Protein AF-A0A963ILJ3-F1 (afdb_monomer_lite)

Foldseek 3Di:
DDFDADDDDQWGTDPFFIAGDQADPVNLVPDDPVCNVVNVVSNVQDTQTPPHQPVSVQVNLVVPPDDPPNDDDDPVSVVVSVVVVVVVVPPDDDDDDDDDDDDDDDDDDDDDPPQALQNLLVPDPLVVDDDLLSLCSVCVVVLCVPPNLPRALVSSLVSSVRPDDPPDDRDDSVNSRVSVVVCVVVNNTD

Radius of gyration: 23.55 Å; chains: 1; bounding box: 68×43×54 Å

pLDDT: mean 76.55, std 16.91, range [32.75, 92.62]

S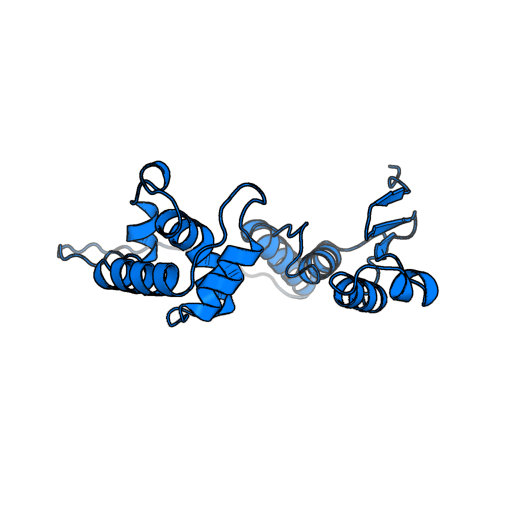tructure (mmCIF, N/CA/C/O backbone):
data_AF-A0A963ILJ3-F1
#
_entry.id   AF-A0A963ILJ3-F1
#
loop_
_atom_site.group_PDB
_atom_site.id
_atom_site.type_symbol
_atom_site.label_atom_id
_atom_site.label_alt_id
_atom_site.label_comp_id
_atom_site.label_asym_id
_atom_site.label_entity_id
_atom_site.label_seq_id
_atom_site.pdbx_PDB_ins_code
_atom_site.Cartn_x
_atom_site.Cartn_y
_atom_site.Cartn_z
_atom_site.occupancy
_atom_site.B_iso_or_equiv
_atom_site.auth_seq_id
_atom_site.auth_comp_id
_atom_site.auth_asym_id
_atom_site.auth_atom_id
_atom_site.pdbx_PDB_model_num
ATOM 1 N N . THR A 1 1 ? 8.766 2.240 30.964 1.00 48.91 1 THR A N 1
ATOM 2 C CA . THR A 1 1 ? 8.388 1.733 29.629 1.00 48.91 1 THR A CA 1
ATOM 3 C C . THR A 1 1 ? 9.317 2.382 28.631 1.00 48.91 1 THR A C 1
ATOM 5 O O . THR A 1 1 ? 9.231 3.584 28.440 1.00 48.91 1 THR A O 1
ATOM 8 N N . GLY A 1 2 ? 10.303 1.639 28.127 1.00 56.28 2 GLY A N 1
ATOM 9 C CA . GLY A 1 2 ? 11.301 2.189 27.208 1.00 56.28 2 GLY A CA 1
ATOM 10 C C . GLY A 1 2 ? 10.752 2.204 25.788 1.00 56.28 2 GLY A C 1
ATOM 11 O O . GLY A 1 2 ? 10.301 1.167 25.306 1.00 56.28 2 GLY A O 1
ATOM 12 N N . VAL A 1 3 ? 10.768 3.366 25.141 1.00 64.25 3 VAL A N 1
ATOM 13 C CA . VAL A 1 3 ? 10.633 3.447 23.685 1.00 64.25 3 VAL A CA 1
ATOM 14 C C . VAL A 1 3 ? 11.892 2.806 23.098 1.00 64.25 3 VAL A C 1
ATOM 16 O O . VAL A 1 3 ? 13.002 3.149 23.500 1.00 64.25 3 VAL A O 1
ATOM 19 N N . GLY A 1 4 ? 11.736 1.821 22.213 1.00 65.25 4 GLY A N 1
ATOM 20 C CA . GLY A 1 4 ? 12.875 1.199 21.541 1.00 65.25 4 GLY A CA 1
ATOM 21 C C . GLY A 1 4 ? 13.516 2.201 20.587 1.00 65.25 4 GLY A C 1
ATOM 22 O O . GLY A 1 4 ? 12.892 2.566 19.598 1.00 65.25 4 GLY A O 1
ATOM 23 N N . LEU A 1 5 ? 14.735 2.648 20.890 1.00 80.62 5 LEU A N 1
ATOM 24 C CA . LEU A 1 5 ? 15.505 3.532 20.016 1.00 80.62 5 LEU A CA 1
ATOM 25 C C . LEU A 1 5 ? 16.054 2.740 18.833 1.00 80.62 5 LEU A C 1
ATOM 27 O O . LEU A 1 5 ? 16.578 1.638 19.011 1.00 80.62 5 LEU A O 1
ATOM 31 N N . GLY A 1 6 ? 15.968 3.300 17.631 1.00 78.94 6 GLY A N 1
ATOM 32 C CA . GLY A 1 6 ? 16.507 2.625 16.461 1.00 78.94 6 GLY A CA 1
ATOM 33 C C . GLY A 1 6 ? 16.200 3.307 15.141 1.00 78.94 6 GLY A C 1
ATOM 34 O O . GLY A 1 6 ? 15.342 4.180 15.041 1.00 78.94 6 GLY A O 1
ATOM 35 N N . ASN A 1 7 ? 16.917 2.860 14.116 1.00 78.94 7 ASN A N 1
ATOM 36 C CA . ASN A 1 7 ? 16.668 3.210 12.729 1.00 78.94 7 ASN A CA 1
ATOM 37 C C . ASN A 1 7 ? 16.312 1.926 11.976 1.00 78.94 7 ASN A C 1
ATOM 39 O O . ASN A 1 7 ? 17.049 0.938 12.046 1.00 78.94 7 ASN A O 1
ATOM 43 N N . TYR A 1 8 ? 15.185 1.935 11.274 1.00 71.38 8 TYR A N 1
ATOM 44 C CA . TYR A 1 8 ? 14.815 0.859 10.370 1.00 71.38 8 TYR A CA 1
ATOM 45 C C . TYR A 1 8 ? 14.376 1.437 9.035 1.00 71.38 8 TYR A C 1
ATOM 47 O O . TYR A 1 8 ? 13.272 1.965 8.919 1.00 71.38 8 TYR A O 1
ATOM 55 N N . THR A 1 9 ? 15.203 1.239 8.008 1.00 76.25 9 THR A N 1
ATOM 56 C CA . THR A 1 9 ? 14.947 1.644 6.616 1.00 76.25 9 THR A CA 1
ATOM 57 C C . THR A 1 9 ? 14.617 3.137 6.489 1.00 76.25 9 THR A C 1
ATOM 59 O O . THR A 1 9 ? 15.524 3.950 6.371 1.00 76.25 9 THR A O 1
ATOM 62 N N . HIS A 1 10 ? 13.334 3.484 6.542 1.00 79.31 10 HIS A N 1
ATOM 63 C CA . HIS A 1 10 ? 12.781 4.822 6.378 1.00 79.31 10 HIS A CA 1
ATOM 64 C C . HIS A 1 10 ? 12.416 5.502 7.701 1.00 79.31 10 HIS A C 1
ATOM 66 O O . HIS A 1 10 ? 11.999 6.653 7.677 1.00 79.31 10 HIS A O 1
ATOM 72 N N . TYR A 1 11 ? 12.550 4.821 8.843 1.00 84.81 11 TYR A N 1
ATOM 73 C CA . TYR A 1 11 ? 12.073 5.311 10.136 1.00 84.81 11 TYR A CA 1
ATOM 74 C C . TYR A 1 11 ? 13.205 5.535 11.124 1.00 84.81 11 TYR A C 1
ATOM 76 O O . TYR A 1 11 ? 14.067 4.673 11.302 1.00 84.81 11 TYR A O 1
ATOM 84 N N . LEU A 1 12 ? 13.118 6.649 11.840 1.00 87.12 12 LEU A N 1
ATOM 85 C CA . LEU A 1 12 ? 13.926 6.959 13.004 1.00 87.12 12 LEU A CA 1
ATOM 86 C C . LEU A 1 12 ? 13.013 7.010 14.235 1.00 87.12 12 LEU A C 1
ATOM 88 O O . LEU A 1 12 ? 12.029 7.750 14.258 1.00 87.12 12 LEU A O 1
ATOM 92 N N . VAL A 1 13 ? 13.325 6.199 15.244 1.00 88.38 13 VAL A N 1
ATOM 93 C CA . VAL A 1 13 ? 12.609 6.160 16.523 1.00 88.38 13 VAL A CA 1
ATOM 94 C C . VAL A 1 13 ? 13.517 6.717 17.610 1.00 88.38 13 VAL A C 1
ATOM 96 O O . VAL A 1 13 ? 14.569 6.146 17.909 1.00 88.38 13 VAL A O 1
ATOM 99 N N . GLU A 1 14 ? 13.083 7.819 18.208 1.00 88.06 14 GLU A N 1
ATOM 100 C CA . GLU A 1 14 ? 13.752 8.522 19.299 1.00 88.06 14 GLU A CA 1
ATOM 101 C C . GLU A 1 14 ? 12.863 8.545 20.551 1.00 88.06 14 GLU A C 1
ATOM 103 O O . GLU A 1 14 ? 11.677 8.217 20.509 1.00 88.06 14 GLU A O 1
ATOM 108 N N . GLU A 1 15 ? 13.413 8.974 21.690 1.00 86.06 15 GLU A N 1
ATOM 109 C CA . GLU A 1 15 ? 12.617 9.151 22.915 1.00 86.06 15 GLU A CA 1
ATOM 110 C C . GLU A 1 15 ? 11.494 10.183 22.728 1.00 86.06 15 GLU A C 1
ATOM 112 O O . GLU A 1 15 ? 10.429 10.074 23.335 1.00 86.06 15 GLU A O 1
ATOM 117 N N . SER A 1 16 ? 11.737 11.173 21.867 1.00 87.31 16 SER A N 1
ATOM 118 C CA . SER A 1 16 ? 10.837 12.285 21.572 1.00 87.31 16 SER A CA 1
ATOM 119 C C . SER A 1 16 ? 9.726 11.927 20.582 1.00 87.31 16 SER A C 1
ATOM 121 O O . SER A 1 16 ? 8.751 12.676 20.493 1.00 87.31 16 SER A O 1
ATOM 123 N N . GLY A 1 17 ? 9.839 10.819 19.839 1.00 89.50 17 GLY A N 1
ATOM 124 C CA . GLY A 1 17 ? 8.881 10.478 18.793 1.00 89.50 17 GLY A CA 1
ATOM 125 C C . GLY A 1 17 ? 9.413 9.561 17.693 1.00 89.50 17 GLY A C 1
ATOM 126 O O . GLY A 1 17 ? 10.485 8.970 17.788 1.00 89.50 17 GLY A O 1
ATOM 127 N N . VAL A 1 18 ? 8.629 9.460 16.622 1.00 89.81 18 VAL A N 1
ATOM 128 C CA . VAL A 1 18 ? 8.965 8.724 15.397 1.00 89.81 18 VAL A CA 1
ATOM 129 C C . VAL A 1 18 ? 8.976 9.692 14.225 1.00 89.81 18 VAL A C 1
ATOM 131 O O . VAL A 1 18 ? 8.033 10.460 14.042 1.00 89.81 18 VAL A O 1
ATOM 134 N N . SER A 1 19 ? 10.010 9.648 13.401 1.00 89.06 19 SER A N 1
ATOM 135 C CA . SER A 1 19 ? 10.122 10.451 12.185 1.00 89.06 19 SER A CA 1
ATOM 136 C C . SER A 1 19 ? 10.575 9.595 11.009 1.00 89.06 19 SER A C 1
ATOM 138 O O . SER A 1 19 ? 10.995 8.446 11.170 1.00 89.06 19 SER A O 1
ATOM 140 N N . PHE A 1 20 ? 10.454 10.153 9.809 1.00 87.06 20 PHE A N 1
ATOM 141 C CA . PHE A 1 20 ? 11.097 9.574 8.643 1.00 87.06 20 PHE A CA 1
ATOM 142 C C . PHE A 1 20 ? 12.566 9.981 8.613 1.00 87.06 20 PHE A C 1
ATOM 144 O O . PHE A 1 20 ? 12.935 11.055 9.097 1.00 87.06 20 PHE A O 1
ATOM 151 N N . VAL A 1 21 ? 13.405 9.114 8.053 1.00 86.31 21 VAL A N 1
ATOM 152 C CA . VAL A 1 21 ? 14.810 9.436 7.804 1.00 86.31 21 VAL A CA 1
ATOM 153 C C . VAL A 1 21 ? 14.867 10.651 6.886 1.00 86.31 21 VAL A C 1
ATOM 155 O O . VAL A 1 21 ? 14.257 10.661 5.821 1.00 86.31 21 VAL A O 1
ATOM 158 N N . ASN A 1 22 ? 15.619 11.666 7.308 1.00 88.19 22 ASN A N 1
ATOM 159 C CA . ASN A 1 22 ? 15.913 12.815 6.470 1.00 88.19 22 ASN A CA 1
ATOM 160 C C . ASN A 1 22 ? 17.142 12.496 5.610 1.00 88.19 22 ASN A C 1
ATOM 162 O O . ASN A 1 22 ? 18.262 12.399 6.115 1.00 88.19 22 ASN A O 1
ATOM 166 N N . TRP A 1 23 ? 16.911 12.277 4.323 1.00 87.56 23 TRP A N 1
ATOM 167 C CA . TRP A 1 23 ? 17.916 11.920 3.337 1.00 87.56 23 TRP A CA 1
ATOM 168 C C . TRP A 1 23 ? 18.640 13.167 2.839 1.00 87.56 23 TRP A C 1
ATOM 170 O O . TRP A 1 23 ? 18.024 14.062 2.255 1.00 87.56 23 TRP A O 1
ATOM 180 N N . ASP A 1 24 ? 19.955 13.213 3.033 1.00 92.19 24 ASP A N 1
ATOM 181 C CA . ASP A 1 24 ? 20.778 14.278 2.469 1.00 92.19 24 ASP A CA 1
ATOM 182 C C . ASP A 1 24 ? 20.919 14.160 0.938 1.00 92.19 24 ASP A C 1
ATOM 184 O O . ASP A 1 24 ? 20.586 13.147 0.312 1.00 92.19 24 ASP A O 1
ATOM 188 N N . GLU A 1 25 ? 21.411 15.231 0.312 1.00 91.00 25 GLU A N 1
ATOM 189 C CA . GLU A 1 25 ? 21.578 15.308 -1.142 1.00 91.00 25 GLU A CA 1
ATOM 190 C C . GLU A 1 25 ? 22.488 14.192 -1.683 1.00 91.00 25 GLU A C 1
ATOM 192 O O . GLU A 1 25 ? 22.228 13.630 -2.749 1.00 91.00 25 GLU A O 1
ATOM 197 N N . GLN A 1 26 ? 23.515 13.801 -0.925 1.00 91.38 26 GLN A N 1
ATOM 198 C CA . GLN A 1 26 ? 24.453 12.761 -1.332 1.00 91.38 26 GLN A CA 1
ATOM 199 C C . GLN A 1 26 ? 23.799 11.370 -1.312 1.00 91.38 26 GLN A C 1
ATOM 201 O O . GLN A 1 26 ? 24.001 10.565 -2.231 1.00 91.38 26 GLN A O 1
ATOM 206 N N . ALA A 1 27 ? 22.981 11.084 -0.300 1.00 88.00 27 ALA A N 1
ATOM 207 C CA . ALA A 1 27 ? 22.181 9.873 -0.197 1.00 88.00 27 ALA A CA 1
ATOM 208 C C . ALA A 1 27 ? 21.153 9.798 -1.334 1.00 88.00 27 ALA A C 1
ATOM 210 O O . ALA A 1 27 ? 21.013 8.755 -1.971 1.00 88.00 27 ALA A O 1
ATOM 211 N N . LEU A 1 28 ? 20.496 10.914 -1.664 1.00 88.31 28 LEU A N 1
ATOM 212 C CA . LEU A 1 28 ? 19.552 10.992 -2.782 1.00 88.31 28 LEU A CA 1
ATOM 213 C C . LEU A 1 28 ? 20.229 10.731 -4.136 1.00 88.31 28 LEU A C 1
ATOM 215 O O . LEU A 1 28 ? 19.721 9.945 -4.935 1.00 88.31 28 LEU A O 1
ATOM 219 N N . ILE A 1 29 ? 21.387 11.346 -4.397 1.00 89.88 29 ILE A N 1
ATOM 220 C CA . ILE A 1 29 ? 22.123 11.173 -5.662 1.00 89.88 29 ILE A CA 1
ATOM 221 C C . ILE A 1 29 ? 22.627 9.734 -5.826 1.00 89.88 29 ILE A C 1
ATOM 223 O O . ILE A 1 29 ? 22.585 9.187 -6.930 1.00 89.88 29 ILE A O 1
ATOM 227 N N . SER A 1 30 ? 23.106 9.121 -4.742 1.00 90.50 30 SER A N 1
ATOM 228 C CA . SER A 1 30 ? 23.652 7.758 -4.759 1.00 90.50 30 SER A CA 1
ATOM 229 C C . SER A 1 30 ? 22.581 6.662 -4.784 1.00 90.50 30 SER A C 1
ATOM 231 O O . SER A 1 30 ? 22.866 5.539 -5.206 1.00 90.50 30 SER A O 1
ATOM 233 N N . ALA A 1 31 ? 21.347 6.973 -4.382 1.00 86.69 31 ALA A N 1
ATOM 234 C CA . ALA A 1 31 ? 20.249 6.022 -4.388 1.00 86.69 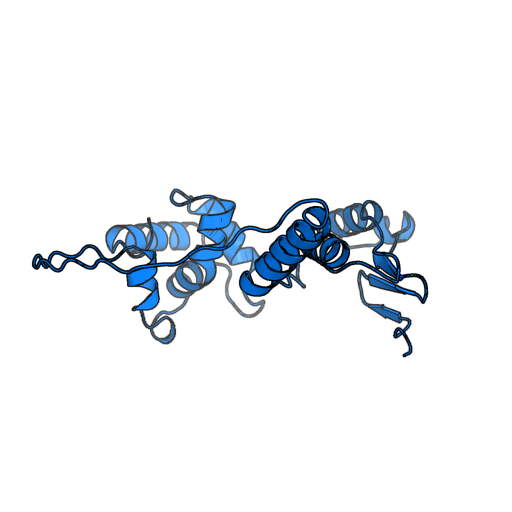31 ALA A CA 1
ATOM 235 C C . ALA A 1 31 ? 19.755 5.678 -5.808 1.00 86.69 31 ALA A C 1
ATOM 237 O O . ALA A 1 31 ? 19.786 6.519 -6.716 1.00 86.69 31 ALA A O 1
ATOM 238 N N . PRO A 1 32 ? 19.210 4.462 -6.017 1.00 89.62 32 PRO A N 1
ATOM 239 C CA . PRO A 1 32 ? 18.540 4.104 -7.262 1.00 89.62 32 PRO A CA 1
ATOM 240 C C . PRO A 1 32 ? 17.445 5.114 -7.629 1.00 89.62 32 PRO A C 1
ATOM 242 O O . PRO A 1 32 ? 16.628 5.488 -6.789 1.00 89.62 32 PRO A O 1
ATOM 245 N N . ARG A 1 33 ? 17.345 5.491 -8.912 1.00 85.81 33 ARG A N 1
ATOM 246 C CA . ARG A 1 33 ? 16.337 6.464 -9.393 1.00 85.81 33 ARG A CA 1
ATOM 247 C C . ARG A 1 33 ? 14.895 6.108 -9.024 1.00 85.81 33 ARG A C 1
ATOM 249 O O . ARG A 1 33 ? 14.067 6.997 -8.887 1.00 85.81 33 ARG A O 1
ATOM 256 N N . ALA A 1 34 ? 14.589 4.820 -8.878 1.00 83.88 34 ALA A N 1
ATOM 257 C CA . ALA A 1 34 ? 13.265 4.361 -8.466 1.00 83.88 34 ALA A CA 1
ATOM 258 C C . ALA A 1 34 ? 12.930 4.708 -7.001 1.00 83.88 34 ALA A C 1
ATOM 260 O O . ALA A 1 34 ? 11.756 4.765 -6.651 1.00 83.88 34 ALA A O 1
ATOM 261 N N . TRP A 1 35 ? 13.940 4.923 -6.153 1.00 82.25 35 TRP A N 1
ATOM 262 C CA . TRP A 1 35 ? 13.785 5.193 -4.720 1.00 82.25 35 TRP A CA 1
ATOM 263 C C . TRP A 1 35 ? 13.820 6.685 -4.394 1.00 82.25 35 TRP A C 1
ATOM 265 O O . TRP A 1 35 ? 13.160 7.106 -3.449 1.00 82.25 35 TRP A O 1
ATOM 275 N N . GLN A 1 36 ? 14.509 7.491 -5.209 1.00 86.31 36 GLN A N 1
ATOM 276 C CA . GLN A 1 36 ? 14.632 8.942 -5.017 1.00 86.31 36 GLN A CA 1
ATOM 277 C C . GLN A 1 36 ? 13.287 9.660 -4.780 1.00 86.31 36 GLN A C 1
ATOM 279 O O . GLN A 1 36 ? 13.232 10.487 -3.875 1.00 86.31 36 GLN A O 1
ATOM 284 N N . PRO A 1 37 ? 12.177 9.344 -5.486 1.00 85.62 37 PRO A N 1
ATOM 285 C CA . PRO A 1 37 ? 10.885 9.974 -5.200 1.00 85.62 37 PRO A CA 1
ATOM 286 C C . PRO A 1 37 ? 10.322 9.649 -3.810 1.00 85.62 37 PRO A C 1
ATOM 288 O O . PRO A 1 37 ? 9.648 10.488 -3.219 1.00 85.62 37 PRO A O 1
ATOM 291 N N . ASN A 1 38 ? 10.578 8.444 -3.291 1.00 82.12 38 ASN A N 1
ATOM 292 C CA . ASN A 1 38 ? 10.138 8.056 -1.949 1.00 82.12 38 ASN A CA 1
ATOM 293 C C . ASN A 1 38 ? 11.017 8.720 -0.888 1.00 82.12 38 ASN A C 1
ATOM 295 O O . ASN A 1 38 ? 10.490 9.264 0.067 1.00 82.12 38 ASN A O 1
ATOM 299 N N . MET A 1 39 ? 12.331 8.759 -1.105 1.00 85.94 39 MET A N 1
ATOM 300 C CA . MET A 1 39 ? 13.266 9.438 -0.204 1.00 85.94 39 MET A CA 1
ATOM 301 C C . MET A 1 39 ? 13.000 10.950 -0.129 1.00 85.94 39 MET A C 1
ATOM 303 O O . MET A 1 39 ? 12.994 11.527 0.949 1.00 85.94 39 MET A O 1
ATOM 307 N N . LEU A 1 40 ? 12.709 11.604 -1.260 1.00 87.56 40 LEU A N 1
ATOM 308 C CA . LEU A 1 40 ? 12.295 13.013 -1.258 1.00 87.56 40 LEU A CA 1
ATOM 309 C C . LEU A 1 40 ? 10.993 13.220 -0.483 1.00 87.56 40 LEU A C 1
ATOM 311 O O . LEU A 1 40 ? 10.869 14.194 0.249 1.00 87.56 40 LEU A O 1
ATOM 315 N N . ARG A 1 41 ? 10.041 12.291 -0.618 1.00 83.38 41 ARG A N 1
ATOM 316 C CA . ARG A 1 41 ? 8.799 12.334 0.152 1.00 83.38 41 ARG A CA 1
ATOM 317 C C . ARG A 1 41 ? 9.067 12.176 1.643 1.00 83.38 41 ARG A C 1
ATOM 319 O O . ARG A 1 41 ? 8.500 12.944 2.402 1.00 83.38 41 ARG A O 1
ATOM 326 N N . ASP A 1 42 ? 9.907 11.227 2.050 1.00 85.44 42 ASP A N 1
ATOM 327 C CA . ASP A 1 42 ? 10.271 11.001 3.455 1.00 85.44 42 ASP A CA 1
ATOM 328 C C . ASP A 1 42 ? 10.739 12.304 4.128 1.00 85.44 42 ASP A C 1
ATOM 330 O O . ASP A 1 42 ? 10.306 12.611 5.237 1.00 85.44 42 ASP A O 1
ATOM 334 N N . ASN A 1 43 ? 11.520 13.130 3.422 1.00 87.69 43 ASN A N 1
ATOM 335 C CA . ASN A 1 43 ? 11.998 14.427 3.920 1.00 87.69 43 ASN A CA 1
ATOM 336 C C . ASN A 1 43 ? 10.878 15.456 4.170 1.00 87.69 43 ASN A C 1
ATOM 338 O O . ASN A 1 43 ? 11.065 16.390 4.948 1.00 87.69 43 ASN A O 1
ATOM 342 N N . GLU A 1 44 ? 9.729 15.316 3.508 1.00 85.25 44 GLU A N 1
ATOM 343 C CA . GLU A 1 44 ? 8.570 16.208 3.645 1.00 85.25 44 GLU A CA 1
ATOM 344 C C . GLU A 1 44 ? 7.597 15.746 4.745 1.00 85.25 44 GLU A C 1
ATOM 346 O O . GLU A 1 44 ? 6.629 16.443 5.061 1.00 85.25 44 GLU A O 1
ATOM 351 N N . MET A 1 45 ? 7.819 14.564 5.330 1.00 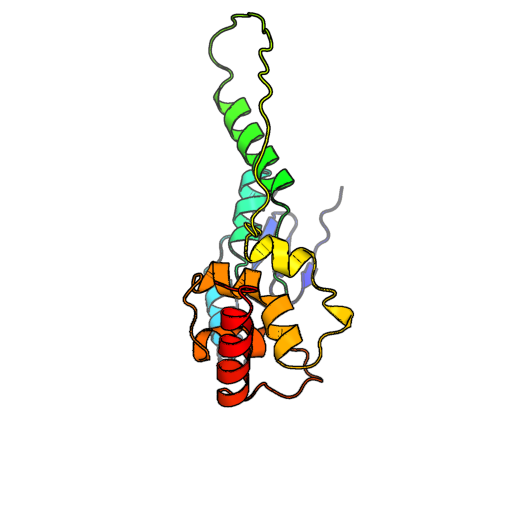84.06 45 MET A N 1
ATOM 352 C CA . MET A 1 45 ? 6.866 13.941 6.241 1.00 84.06 45 MET A CA 1
ATOM 353 C C . MET A 1 45 ? 6.994 14.480 7.670 1.00 84.06 45 MET A C 1
ATOM 355 O O . MET A 1 45 ? 8.091 14.508 8.233 1.00 84.06 45 MET A O 1
ATOM 359 N N . PRO A 1 46 ? 5.874 14.853 8.316 1.00 84.50 46 PRO A N 1
ATOM 360 C CA . PRO A 1 46 ? 5.904 15.312 9.697 1.00 84.50 46 PRO A CA 1
ATOM 361 C C . PRO A 1 46 ? 6.255 14.166 10.656 1.00 84.50 46 PRO A C 1
ATOM 363 O O . PRO A 1 46 ? 5.841 13.019 10.461 1.00 84.50 46 PRO A O 1
ATOM 366 N N . SER A 1 47 ? 6.975 14.491 11.731 1.00 89.12 47 SER A N 1
ATOM 367 C CA . SER A 1 47 ? 7.235 13.556 12.825 1.00 89.12 47 SER A CA 1
ATOM 368 C C . SER A 1 47 ? 6.004 13.369 13.719 1.00 89.12 47 SER A C 1
ATOM 370 O O . SER A 1 47 ? 5.169 14.263 13.875 1.00 89.12 47 SER A O 1
ATOM 372 N N . LEU A 1 48 ? 5.898 12.189 14.326 1.00 90.31 48 LEU A N 1
ATOM 373 C CA . LEU A 1 48 ? 4.926 11.853 15.356 1.00 90.31 48 LEU A CA 1
ATOM 374 C C . LEU A 1 48 ? 5.579 12.017 16.739 1.00 90.31 48 LEU A C 1
ATOM 376 O O . LEU A 1 48 ? 6.383 11.164 17.119 1.00 90.31 48 LEU A O 1
ATOM 380 N N . PRO A 1 49 ? 5.255 13.069 17.508 1.00 90.94 49 PRO A N 1
ATOM 381 C CA . PRO A 1 49 ? 5.845 13.287 18.826 1.00 90.94 49 PRO A CA 1
ATOM 382 C C . PRO A 1 49 ? 5.285 12.316 19.871 1.00 90.94 49 PRO A C 1
ATOM 384 O O . PRO A 1 49 ? 4.136 11.884 19.778 1.00 90.94 49 PRO A O 1
ATOM 387 N N . PHE A 1 50 ? 6.065 12.029 20.911 1.00 88.81 50 PHE A N 1
ATOM 388 C CA . PHE A 1 50 ? 5.614 11.304 22.093 1.00 88.81 50 PHE A CA 1
ATOM 389 C C . PHE A 1 50 ? 5.439 12.226 23.313 1.00 88.81 50 PHE A C 1
ATOM 391 O O . PHE A 1 50 ? 6.275 13.098 23.547 1.00 88.81 50 PHE A O 1
ATOM 398 N N . PRO A 1 51 ? 4.377 12.023 24.121 1.00 89.75 51 PRO A N 1
ATOM 399 C CA . PRO A 1 51 ? 3.248 11.119 23.872 1.00 89.75 51 PRO A CA 1
ATOM 400 C C . PRO A 1 51 ? 2.361 11.622 22.716 1.00 89.75 51 PRO A C 1
ATOM 402 O O . PRO A 1 51 ? 2.126 12.820 22.588 1.00 89.75 51 PRO A O 1
ATOM 405 N N . CYS A 1 52 ? 1.837 10.704 21.898 1.00 88.12 52 CYS A N 1
ATOM 406 C CA . CYS A 1 52 ? 0.853 11.029 20.862 1.00 88.12 52 CYS A CA 1
ATOM 407 C C . CYS A 1 52 ? -0.554 10.584 21.269 1.00 88.12 52 CYS A C 1
ATOM 409 O O . CYS A 1 52 ? -0.746 9.630 22.024 1.00 88.12 52 CYS A O 1
ATOM 411 N N . THR A 1 53 ? -1.556 11.264 20.720 1.00 90.06 53 THR A N 1
ATOM 412 C CA . THR A 1 53 ? -2.953 10.823 20.775 1.00 90.06 53 THR A CA 1
ATOM 413 C C . THR A 1 53 ? -3.215 9.714 19.749 1.00 90.06 53 THR A C 1
ATOM 415 O O . THR A 1 53 ? -2.563 9.683 18.699 1.00 90.06 53 THR A O 1
ATOM 418 N N . PRO A 1 54 ? -4.221 8.845 19.968 1.00 88.62 54 PRO A N 1
ATOM 419 C CA . PRO A 1 54 ? -4.633 7.863 18.964 1.00 88.62 54 PRO A CA 1
ATOM 420 C C . PRO A 1 54 ? -4.954 8.490 17.597 1.00 88.62 54 PRO A C 1
ATOM 422 O O . PRO A 1 54 ? -4.650 7.902 16.563 1.00 88.62 54 PRO A O 1
ATOM 425 N N . THR A 1 55 ? -5.500 9.710 17.575 1.00 88.69 55 THR A N 1
ATOM 426 C CA . THR A 1 55 ? -5.771 10.463 16.341 1.00 88.69 55 THR A CA 1
ATOM 427 C C . THR A 1 55 ? -4.489 10.851 15.606 1.00 88.69 55 THR A C 1
ATOM 429 O O . THR A 1 55 ? -4.407 10.665 14.394 1.00 88.69 55 THR A O 1
ATOM 432 N N . GLN A 1 56 ? -3.473 11.348 16.318 1.00 88.31 56 GLN A N 1
ATOM 433 C CA . GLN A 1 56 ? -2.171 11.679 15.725 1.00 88.31 56 GLN A CA 1
ATOM 434 C C . GLN A 1 56 ? -1.465 10.430 15.191 1.00 88.31 56 GLN A C 1
ATOM 436 O O . GLN A 1 56 ? -0.912 10.461 14.094 1.00 88.31 56 GLN A O 1
ATOM 441 N N . LEU A 1 57 ? -1.547 9.312 15.919 1.00 88.56 57 LEU A N 1
ATOM 442 C CA . LEU A 1 57 ? -1.024 8.029 15.454 1.00 88.56 57 LEU A CA 1
ATOM 443 C C . LEU A 1 57 ? -1.736 7.567 14.173 1.00 88.56 57 LEU A C 1
ATOM 445 O O . LEU A 1 57 ? -1.077 7.180 13.211 1.00 88.56 57 LEU A O 1
ATOM 449 N N . LEU A 1 58 ? -3.070 7.654 14.124 1.00 87.25 58 LEU A N 1
ATOM 450 C CA . LEU A 1 58 ? -3.837 7.329 12.919 1.00 87.25 58 LEU A CA 1
ATOM 451 C C . LEU A 1 58 ? -3.475 8.225 11.741 1.00 87.25 58 LEU A C 1
ATOM 453 O O . LEU A 1 58 ? -3.373 7.733 10.620 1.00 87.25 58 LEU A O 1
ATOM 457 N N . GLN A 1 59 ? -3.299 9.526 11.969 1.00 85.62 59 GLN A N 1
ATOM 458 C CA . GLN A 1 59 ? -2.856 10.445 10.927 1.00 85.62 59 GLN A CA 1
ATOM 459 C C . GLN A 1 59 ? -1.493 10.013 10.397 1.00 85.62 59 GLN A C 1
ATOM 461 O O . GLN A 1 59 ? -1.388 9.758 9.204 1.00 85.62 59 GLN A O 1
ATOM 466 N N . PHE A 1 60 ? -0.501 9.816 11.268 1.00 85.31 60 PHE A N 1
ATOM 467 C CA . PHE A 1 60 ? 0.840 9.375 10.882 1.00 85.31 60 PHE A CA 1
ATOM 468 C C . PHE A 1 60 ? 0.817 8.081 10.053 1.00 85.31 60 PHE A C 1
ATOM 470 O O . PHE A 1 60 ? 1.387 8.028 8.963 1.00 85.31 60 PHE A O 1
ATOM 477 N N . VAL A 1 61 ? 0.072 7.067 10.507 1.00 83.81 61 VAL A N 1
ATOM 478 C CA . VAL A 1 61 ? -0.076 5.794 9.785 1.00 83.81 61 VAL A CA 1
ATOM 479 C C . VAL A 1 61 ? -0.796 5.976 8.446 1.00 83.81 61 VAL A C 1
ATOM 481 O O . VAL A 1 61 ? -0.438 5.343 7.460 1.00 83.81 61 VAL A O 1
ATOM 484 N N . ASN A 1 62 ? -1.790 6.858 8.362 1.00 78.50 62 ASN A N 1
ATOM 485 C CA . ASN A 1 62 ? -2.527 7.090 7.121 1.00 78.50 62 ASN A CA 1
ATOM 486 C C . ASN A 1 62 ? -1.736 7.883 6.072 1.00 78.50 62 ASN A C 1
ATOM 488 O O . ASN A 1 62 ? -2.062 7.773 4.887 1.00 78.50 62 ASN A O 1
ATOM 492 N N . ILE A 1 63 ? -0.711 8.654 6.459 1.00 75.19 63 ILE A N 1
ATOM 493 C CA . ILE A 1 63 ? 0.156 9.325 5.478 1.00 75.19 63 ILE A CA 1
ATOM 494 C C . ILE A 1 63 ? 1.041 8.297 4.745 1.00 75.19 63 ILE A C 1
ATOM 496 O O . ILE A 1 63 ? 1.429 8.532 3.602 1.00 75.19 63 ILE A O 1
ATOM 500 N N . LEU A 1 64 ? 1.245 7.096 5.307 1.00 68.06 64 LEU A N 1
ATOM 501 C CA . LEU A 1 64 ? 1.993 5.979 4.700 1.00 68.06 64 LEU A CA 1
ATOM 502 C C . LEU A 1 64 ? 1.329 5.361 3.453 1.00 68.06 64 LEU A C 1
ATOM 504 O O . LEU A 1 64 ? 1.575 4.201 3.109 1.00 68.06 64 LEU A O 1
ATOM 508 N N . ARG A 1 65 ? 0.465 6.095 2.742 1.00 56.59 65 ARG A N 1
ATOM 509 C CA . ARG A 1 65 ? -0.237 5.550 1.586 1.00 56.59 65 ARG A CA 1
ATOM 510 C C . ARG A 1 65 ? 0.727 5.184 0.460 1.00 56.59 65 ARG A C 1
ATOM 512 O O . ARG A 1 65 ? 1.301 6.026 -0.229 1.00 56.59 65 ARG A O 1
ATOM 519 N N . VAL A 1 66 ? 0.703 3.871 0.238 1.00 51.38 66 VAL A N 1
ATOM 520 C CA . VAL A 1 66 ? 1.177 3.069 -0.881 1.00 51.38 66 VAL A CA 1
ATOM 521 C C . VAL A 1 66 ? 2.706 2.957 -0.998 1.00 51.38 66 VAL A C 1
ATOM 523 O O . VAL A 1 66 ? 3.341 3.640 -1.800 1.00 51.38 66 VAL A O 1
ATOM 526 N N . GLY A 1 67 ? 3.255 1.929 -0.338 1.00 53.31 67 GLY A N 1
ATOM 527 C CA . GLY A 1 67 ? 4.628 1.417 -0.465 1.00 53.31 67 GLY A CA 1
ATOM 528 C C . GLY A 1 67 ? 4.765 0.015 0.156 1.00 53.31 67 GLY A C 1
ATOM 529 O O . GLY A 1 67 ? 3.773 -0.540 0.619 1.00 53.31 67 GLY A O 1
ATOM 530 N N . VAL A 1 68 ? 5.983 -0.538 0.179 1.00 47.72 68 VAL A N 1
ATOM 531 C CA . VAL A 1 68 ? 6.340 -1.929 0.571 1.00 47.72 68 VAL A CA 1
ATOM 532 C C . VAL A 1 68 ? 5.967 -2.305 2.024 1.00 47.72 68 VAL A C 1
ATOM 534 O O . VAL A 1 68 ? 6.077 -3.459 2.425 1.00 47.72 68 VAL A O 1
ATOM 537 N N . HIS A 1 69 ? 5.480 -1.343 2.813 1.00 54.94 69 HIS A N 1
ATOM 538 C CA . HIS A 1 69 ? 5.104 -1.501 4.221 1.00 54.94 69 HIS A CA 1
ATOM 539 C C . HIS A 1 69 ? 3.698 -0.959 4.515 1.00 54.94 69 HIS A C 1
ATOM 541 O O . HIS A 1 69 ? 3.458 -0.379 5.572 1.00 54.94 69 HIS A O 1
ATOM 547 N N . ALA A 1 70 ? 2.765 -1.097 3.565 1.00 59.12 70 ALA A N 1
ATOM 548 C CA . ALA A 1 70 ? 1.402 -0.586 3.688 1.00 59.12 70 ALA A CA 1
ATOM 549 C C . ALA A 1 70 ? 0.609 -1.309 4.795 1.00 59.12 70 ALA A C 1
ATOM 551 O O . ALA A 1 70 ? -0.177 -2.221 4.544 1.00 59.12 70 ALA A O 1
ATOM 552 N N . PHE A 1 71 ? 0.785 -0.871 6.038 1.00 71.19 71 PHE A N 1
ATOM 553 C CA . PHE A 1 71 ? -0.092 -1.232 7.139 1.00 71.19 71 PHE A CA 1
ATOM 554 C C . PHE A 1 71 ? -1.390 -0.431 7.020 1.00 71.19 71 PHE A C 1
ATOM 5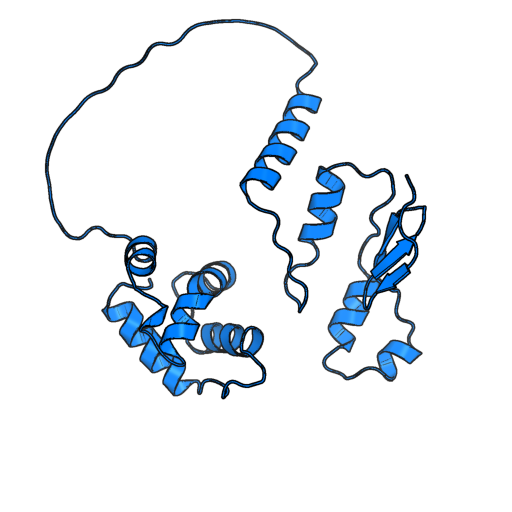56 O O . PHE A 1 71 ? -1.385 0.799 7.021 1.00 71.19 71 PHE A O 1
ATOM 563 N N . THR A 1 72 ? -2.515 -1.134 6.905 1.00 75.75 72 THR A N 1
ATOM 564 C CA . THR A 1 72 ? -3.838 -0.509 6.950 1.00 75.75 72 THR A CA 1
ATOM 565 C C . THR A 1 72 ? -4.455 -0.782 8.306 1.00 75.75 72 THR A C 1
ATOM 567 O O . THR A 1 72 ? -4.644 -1.933 8.692 1.00 75.75 72 THR A O 1
ATOM 570 N N . VAL A 1 73 ? -4.803 0.284 9.019 1.00 81.56 73 VAL A N 1
ATOM 571 C CA . VAL A 1 73 ? -5.499 0.161 10.298 1.00 81.56 73 VAL A CA 1
ATOM 572 C C . VAL A 1 73 ? -6.913 -0.385 10.053 1.00 81.56 73 VAL A C 1
ATOM 574 O O . VAL A 1 73 ? -7.607 0.162 9.192 1.00 81.56 73 VAL A O 1
ATOM 577 N N . PRO A 1 74 ? -7.383 -1.416 10.780 1.00 86.81 74 PRO A N 1
ATOM 578 C CA . PRO A 1 74 ? -8.745 -1.925 10.631 1.00 86.81 74 PRO A CA 1
ATOM 579 C C . PRO A 1 74 ? -9.804 -0.836 10.829 1.00 86.81 74 PRO A C 1
ATOM 581 O O . PRO A 1 74 ? -9.680 0.011 11.716 1.00 86.81 74 PRO A O 1
ATOM 584 N N . GLU A 1 75 ? -10.874 -0.881 10.035 1.00 85.50 75 GLU A N 1
ATOM 585 C CA . GLU A 1 75 ? -11.931 0.139 10.055 1.00 85.50 75 GLU A CA 1
ATOM 586 C C . GLU A 1 75 ? -12.571 0.291 11.442 1.00 85.50 75 GLU A C 1
ATOM 588 O O . GLU A 1 75 ? -12.794 1.410 11.900 1.00 85.50 75 GLU A O 1
ATOM 593 N N . ALA A 1 76 ? -12.784 -0.822 12.152 1.00 88.06 76 ALA A N 1
ATOM 594 C CA . ALA A 1 76 ? -13.327 -0.812 13.509 1.00 88.06 76 ALA A CA 1
ATOM 595 C C . ALA A 1 76 ? -12.486 0.047 14.470 1.00 88.06 76 ALA A C 1
ATOM 597 O O . ALA A 1 76 ? -13.035 0.797 15.273 1.00 88.06 76 ALA A O 1
ATOM 598 N N . PHE A 1 77 ? -11.156 -0.005 14.350 1.00 86.88 77 PHE A N 1
ATOM 599 C CA . PHE A 1 77 ? -10.263 0.808 15.173 1.00 86.88 77 PHE A CA 1
ATOM 600 C C . PHE A 1 77 ? -10.303 2.282 14.758 1.00 86.88 77 PHE A C 1
ATOM 602 O O . PHE A 1 77 ? -10.367 3.161 15.613 1.00 86.88 77 PHE A O 1
ATOM 609 N N . GLN A 1 78 ? -10.320 2.569 13.452 1.00 87.69 78 GLN A N 1
ATOM 610 C CA . GLN A 1 78 ? -10.453 3.946 12.962 1.00 87.69 78 GLN A CA 1
ATOM 611 C C . GLN A 1 78 ? -11.747 4.597 13.469 1.00 87.69 78 GLN A C 1
ATOM 613 O O . GLN A 1 78 ? -11.739 5.749 13.911 1.00 87.69 78 GLN A O 1
ATOM 618 N N . ARG A 1 79 ? -12.848 3.838 13.455 1.00 87.62 79 ARG A N 1
ATOM 619 C CA . ARG A 1 79 ? -14.147 4.276 13.963 1.00 87.62 79 ARG A CA 1
ATOM 620 C C . ARG A 1 79 ? -14.095 4.544 15.464 1.00 87.62 79 ARG A C 1
ATOM 622 O O . ARG A 1 79 ? -14.437 5.646 15.876 1.00 87.62 79 ARG A O 1
ATOM 629 N N . ALA A 1 80 ? -13.552 3.613 16.248 1.00 89.00 80 ALA A N 1
ATOM 630 C CA . ALA A 1 80 ? -13.421 3.772 17.696 1.00 89.00 80 ALA A CA 1
ATOM 631 C C . ALA A 1 80 ? -12.599 5.016 18.092 1.00 89.00 80 ALA A C 1
ATOM 633 O O . ALA A 1 80 ? -12.969 5.737 19.019 1.00 89.00 80 ALA A O 1
ATOM 634 N N . VAL A 1 81 ? -11.506 5.315 17.377 1.00 88.62 81 VAL A N 1
ATOM 635 C CA . VAL A 1 81 ? -10.707 6.531 17.626 1.00 88.62 81 VAL A CA 1
ATOM 636 C C . VAL A 1 81 ? -11.486 7.797 17.268 1.00 88.62 81 VAL A C 1
ATOM 638 O O . VAL A 1 81 ? -11.422 8.783 18.001 1.00 88.62 81 VAL A O 1
ATOM 641 N N . THR A 1 82 ? -12.247 7.766 16.173 1.00 86.00 82 THR A N 1
ATOM 642 C CA . THR A 1 82 ? -13.077 8.901 15.743 1.00 86.00 82 THR A CA 1
ATOM 643 C C . THR A 1 82 ? -14.201 9.180 16.743 1.00 86.00 82 THR A C 1
ATOM 645 O O . THR A 1 82 ? -14.389 10.325 17.150 1.00 86.00 82 THR A O 1
ATOM 648 N N . GLU A 1 83 ? -14.897 8.138 17.199 1.00 86.62 83 GLU A N 1
ATOM 649 C CA . GLU A 1 83 ? -15.944 8.223 18.223 1.00 86.62 83 GLU A CA 1
ATOM 650 C C . GLU A 1 83 ? -15.380 8.732 19.556 1.00 86.62 83 GLU A C 1
ATOM 652 O O . GLU A 1 83 ? -15.952 9.628 20.173 1.00 86.62 83 GLU A O 1
ATOM 657 N N . SER A 1 84 ? -14.205 8.242 19.964 1.00 79.94 84 SER A N 1
ATOM 658 C CA . SER A 1 84 ? -13.527 8.703 21.182 1.00 79.94 84 SER A CA 1
ATOM 659 C C . SER A 1 84 ? -13.155 10.188 21.101 1.00 79.94 84 SER A C 1
ATOM 661 O O . SER A 1 84 ? -13.365 10.940 22.054 1.00 79.94 84 SER A O 1
ATOM 663 N N . ALA A 1 85 ? -12.650 10.652 19.953 1.00 78.19 85 ALA A N 1
ATOM 664 C CA . ALA A 1 85 ? -12.327 12.063 19.739 1.00 78.19 85 ALA A CA 1
ATOM 665 C C . ALA A 1 85 ? -13.574 12.971 19.802 1.00 78.19 85 ALA A C 1
ATOM 667 O O . ALA A 1 85 ? -13.512 14.082 20.337 1.00 78.19 85 ALA A O 1
ATOM 668 N N . GLN A 1 86 ? -14.718 12.488 19.310 1.00 73.31 86 GLN A N 1
ATOM 669 C CA . GLN A 1 86 ? -15.997 13.202 19.377 1.00 73.31 86 GLN A CA 1
ATOM 670 C C . GLN A 1 86 ? -16.568 13.232 20.801 1.00 73.31 86 GLN A C 1
ATOM 672 O O . GLN A 1 86 ? -16.953 14.301 21.271 1.00 73.31 86 GLN A O 1
ATOM 677 N N . ALA A 1 87 ? -16.531 12.107 21.519 1.00 67.75 87 ALA A N 1
ATOM 678 C CA . ALA A 1 87 ? -16.996 12.006 22.905 1.00 67.75 87 ALA A CA 1
ATOM 679 C C . ALA A 1 87 ? -16.204 12.911 23.866 1.00 67.75 87 ALA A C 1
ATOM 681 O O . ALA A 1 87 ? -16.749 13.471 24.816 1.00 67.75 87 ALA A O 1
ATOM 682 N N . THR A 1 88 ? -14.911 13.108 23.595 1.00 58.47 88 THR A N 1
ATOM 683 C CA . THR A 1 88 ? -14.063 14.012 24.390 1.00 58.47 88 THR A CA 1
ATOM 684 C C . THR A 1 88 ? -14.413 15.488 24.146 1.00 58.47 88 THR A C 1
ATOM 686 O O . THR A 1 88 ? -14.192 16.327 25.015 1.00 58.47 88 THR A O 1
ATOM 689 N N . SER A 1 89 ? -15.005 15.803 22.989 1.00 55.19 89 SER A N 1
ATOM 690 C CA . SER A 1 89 ? -15.426 17.160 22.609 1.00 55.19 89 SER A CA 1
ATOM 691 C C . SER A 1 89 ? -16.865 17.484 23.038 1.00 55.19 89 SER A C 1
ATOM 693 O O . SER A 1 89 ? -17.236 18.653 23.094 1.00 55.19 89 SER A O 1
ATOM 695 N N . SER A 1 90 ? -17.676 16.469 23.357 1.00 47.59 90 SER A N 1
ATOM 696 C CA . SER A 1 90 ? -19.081 16.623 23.756 1.00 47.59 90 SER A CA 1
ATOM 697 C C . SER A 1 90 ? -19.310 16.709 25.266 1.00 47.59 90 SER A C 1
ATOM 699 O O . SER A 1 90 ? -20.441 16.917 25.694 1.00 47.59 90 SER A O 1
ATOM 701 N N . ASN A 1 91 ? -18.274 16.600 26.103 1.00 44.62 91 ASN A N 1
ATOM 702 C CA . ASN A 1 91 ? -18.431 16.757 27.552 1.00 44.62 91 ASN A CA 1
ATOM 703 C C . ASN A 1 91 ? -18.379 18.235 27.977 1.00 44.62 91 ASN A C 1
ATOM 705 O O . ASN A 1 91 ? -17.583 18.657 28.811 1.00 44.62 91 ASN A O 1
ATOM 709 N N . THR A 1 92 ? -19.284 19.036 27.420 1.00 46.22 92 THR A N 1
ATOM 710 C CA . THR A 1 92 ? -19.927 20.140 28.138 1.00 46.22 92 THR A CA 1
ATOM 711 C C . THR A 1 92 ? -21.371 20.213 27.646 1.00 46.22 92 THR A C 1
ATOM 713 O O . THR A 1 92 ? -21.605 20.379 26.455 1.00 46.22 92 THR A O 1
ATOM 716 N N . SER A 1 93 ? -22.309 20.106 28.589 1.00 39.31 93 SER A N 1
ATOM 717 C CA . SER A 1 93 ? -23.776 20.080 28.443 1.00 39.31 93 SER A CA 1
ATOM 718 C C . SER A 1 93 ? -24.447 18.738 28.132 1.00 39.31 93 SER A C 1
ATOM 720 O O . SER A 1 93 ? -24.655 18.363 26.987 1.00 39.31 93 SER A O 1
ATOM 722 N N . GLY A 1 94 ? -24.990 18.151 29.204 1.00 33.31 94 GLY A N 1
ATOM 723 C CA . GLY A 1 94 ? -26.450 18.084 29.321 1.00 33.31 94 GLY A CA 1
ATOM 724 C C . GLY A 1 94 ? -27.085 16.721 29.072 1.00 33.31 94 GLY A C 1
ATOM 725 O O . GLY A 1 94 ? -27.315 16.327 27.938 1.00 33.31 94 GLY A O 1
ATOM 726 N N . ALA A 1 95 ? -27.440 16.055 30.170 1.00 38.84 95 ALA A N 1
ATOM 727 C CA . ALA A 1 95 ? -28.285 14.870 30.233 1.00 38.84 95 ALA A CA 1
ATOM 728 C C . ALA A 1 95 ? -29.657 15.048 29.550 1.00 38.84 95 ALA A C 1
ATOM 730 O O . ALA A 1 95 ? -30.273 16.100 29.698 1.00 38.84 95 ALA A O 1
ATOM 731 N N . SER A 1 96 ? -30.178 13.980 28.936 1.00 35.19 96 SER A N 1
ATOM 732 C CA . SER A 1 96 ? -31.570 13.539 29.133 1.00 35.19 96 SER A CA 1
ATOM 733 C C . SER A 1 96 ? -31.798 12.148 28.531 1.00 35.19 96 SER A C 1
ATOM 735 O O . SER A 1 96 ? -31.524 11.909 27.358 1.00 35.19 96 SER A O 1
ATOM 737 N N . GLU A 1 97 ? -32.330 11.249 29.355 1.00 38.09 97 GLU A N 1
ATOM 738 C CA . GLU A 1 97 ? -32.870 9.932 29.009 1.00 38.09 97 GLU A CA 1
ATOM 739 C C . GLU A 1 97 ? -34.062 10.040 28.040 1.00 38.09 97 GLU A C 1
ATOM 741 O O . GLU A 1 97 ? -34.866 10.967 28.161 1.00 38.09 97 GLU A O 1
ATOM 746 N N . ASN A 1 98 ? -34.238 9.059 27.141 1.00 33.31 98 ASN A N 1
ATOM 747 C CA . ASN A 1 98 ? -35.335 8.082 27.259 1.00 33.31 98 ASN A CA 1
ATOM 748 C C . ASN A 1 98 ? -35.420 7.073 26.093 1.00 33.31 98 ASN A C 1
ATOM 750 O O . ASN A 1 98 ? -35.460 7.444 24.927 1.00 33.31 98 ASN A O 1
ATOM 754 N N . ALA A 1 99 ? -35.500 5.802 26.502 1.00 32.75 99 ALA A N 1
ATOM 755 C CA . ALA A 1 99 ? -36.360 4.702 26.044 1.00 32.75 99 ALA A CA 1
ATOM 756 C C . ALA A 1 99 ? -36.607 4.409 24.541 1.00 32.75 99 ALA A C 1
ATOM 758 O O . ALA A 1 99 ? -37.139 5.212 23.782 1.00 32.75 99 ALA A O 1
ATOM 759 N N . ALA A 1 100 ? -36.351 3.139 24.195 1.00 36.25 100 ALA A N 1
ATOM 760 C CA . ALA A 1 100 ? -36.852 2.404 23.026 1.00 36.25 100 ALA A CA 1
ATOM 761 C C . ALA A 1 100 ? -38.396 2.217 23.072 1.00 36.25 100 ALA A C 1
ATOM 763 O O . ALA A 1 100 ? -38.982 2.399 24.144 1.00 36.25 100 ALA A O 1
ATOM 764 N N . PRO A 1 101 ? -39.075 1.818 21.969 1.00 43.38 101 PRO A N 1
ATOM 765 C CA . PRO A 1 101 ? -39.060 0.405 21.570 1.00 43.38 101 PRO A CA 1
ATOM 766 C C . PRO A 1 101 ? -39.091 0.097 20.054 1.00 43.38 101 PRO A C 1
ATOM 768 O O . PRO A 1 101 ? -39.389 0.919 19.192 1.00 43.38 101 PRO A O 1
ATOM 771 N N . GLU A 1 102 ? -38.769 -1.171 19.816 1.00 42.44 102 GLU A N 1
ATOM 772 C CA . GLU A 1 102 ? -38.815 -2.044 18.640 1.00 42.44 102 GLU A CA 1
ATOM 773 C C . GLU A 1 102 ? -40.121 -2.019 17.817 1.00 42.44 102 GLU A C 1
ATOM 775 O O . GLU A 1 102 ? -41.208 -2.090 18.386 1.00 42.44 102 GLU A O 1
ATOM 780 N N . VAL A 1 103 ? -40.012 -2.037 16.477 1.00 38.34 103 VAL A N 1
ATOM 781 C CA . VAL A 1 103 ? -41.075 -2.486 15.552 1.00 38.34 103 VAL A CA 1
ATOM 782 C C . VAL A 1 103 ? -40.442 -3.163 14.324 1.00 38.34 103 VAL A C 1
ATOM 784 O O . VAL A 1 103 ? -39.786 -2.509 13.514 1.00 38.34 103 VAL A O 1
ATOM 787 N N . LYS A 1 104 ? -40.655 -4.478 14.181 1.00 43.25 104 LYS A N 1
ATOM 788 C CA . LYS A 1 104 ? -40.534 -5.219 12.909 1.00 43.25 104 LYS A CA 1
ATOM 789 C C . LYS A 1 104 ? -41.724 -4.891 11.997 1.00 43.25 104 LYS A C 1
ATOM 791 O O . LYS A 1 104 ? -42.813 -4.623 12.505 1.00 43.25 104 LYS A O 1
ATOM 796 N N . PRO A 1 105 ? -41.572 -5.062 10.677 1.00 41.38 105 PRO A N 1
ATOM 797 C CA . PRO A 1 105 ? -42.467 -6.032 10.047 1.00 41.38 105 PRO A CA 1
ATOM 798 C C . PRO A 1 105 ? -41.774 -6.947 9.029 1.00 41.38 105 PRO A C 1
ATOM 800 O O . PRO A 1 105 ? -40.880 -6.537 8.291 1.00 41.38 105 PRO A O 1
ATOM 803 N N . ASP A 1 106 ? -42.253 -8.191 9.013 1.00 35.22 106 ASP A N 1
ATOM 804 C CA . ASP A 1 106 ? -42.143 -9.153 7.916 1.00 35.22 106 ASP A CA 1
ATOM 805 C C . ASP A 1 106 ? -42.768 -8.599 6.629 1.00 35.22 106 ASP A C 1
ATOM 807 O O . ASP A 1 106 ? -43.777 -7.892 6.699 1.00 35.22 106 ASP A O 1
ATOM 811 N N . SER A 1 107 ? -42.241 -8.995 5.466 1.00 37.59 107 SER A N 1
ATOM 812 C CA . SER A 1 107 ? -43.018 -9.644 4.391 1.00 37.59 107 SER A CA 1
ATOM 813 C C . SER A 1 107 ? -42.106 -10.149 3.266 1.00 37.59 107 SER A C 1
ATOM 815 O O . SER A 1 107 ? -41.100 -9.527 2.931 1.00 37.59 107 SER A O 1
ATOM 817 N N . ASP A 1 108 ? -42.529 -11.292 2.741 1.00 34.84 108 ASP A N 1
ATOM 818 C CA . ASP A 1 108 ? -41.926 -12.249 1.814 1.00 34.84 108 ASP A CA 1
ATOM 819 C C . ASP A 1 108 ? -41.567 -11.788 0.380 1.00 34.84 108 ASP A C 1
ATOM 821 O O . ASP A 1 108 ? -42.046 -10.775 -0.124 1.00 34.84 108 ASP A O 1
ATOM 825 N N . ASP A 1 109 ? -40.783 -12.672 -0.260 1.00 38.44 109 ASP A N 1
ATOM 826 C CA . ASP A 1 109 ? -40.689 -13.004 -1.694 1.00 38.44 109 ASP A CA 1
ATOM 827 C C . ASP A 1 109 ? -40.123 -11.976 -2.701 1.00 38.44 109 ASP A C 1
ATOM 829 O O . ASP A 1 109 ? -40.783 -11.042 -3.134 1.00 38.44 109 ASP A O 1
ATOM 833 N N . GLU A 1 110 ? -38.908 -12.231 -3.209 1.00 38.69 110 GLU A N 1
ATOM 834 C CA . GLU A 1 110 ? -38.742 -12.855 -4.536 1.00 38.69 110 GLU A CA 1
ATOM 835 C C . GLU A 1 110 ? -37.267 -13.160 -4.861 1.00 38.69 110 GLU A C 1
ATOM 837 O O . GLU A 1 110 ? -36.332 -12.390 -4.635 1.00 38.69 110 GLU A O 1
ATOM 842 N N . GLN A 1 111 ? -37.074 -14.351 -5.416 1.00 50.62 111 GLN A N 1
ATOM 843 C CA . GLN A 1 111 ? -35.807 -14.966 -5.765 1.00 50.62 111 GLN A CA 1
ATOM 844 C C . GLN A 1 111 ? -35.429 -14.587 -7.207 1.00 50.62 111 GLN A C 1
ATOM 846 O O . GLN A 1 111 ? -36.073 -15.029 -8.153 1.00 50.62 111 GLN A O 1
ATOM 851 N N . GLY A 1 112 ? -34.361 -13.799 -7.389 1.00 39.88 112 GLY A N 1
ATOM 852 C CA . GLY A 1 112 ? -33.869 -13.419 -8.721 1.00 39.88 112 GLY A CA 1
ATOM 853 C C . GLY A 1 112 ? -32.493 -12.740 -8.722 1.00 39.88 112 GLY A C 1
ATOM 854 O O . GLY A 1 112 ? -32.402 -11.523 -8.781 1.00 39.88 112 GLY A O 1
ATOM 855 N N . ASP A 1 113 ? -31.422 -13.539 -8.651 1.00 54.25 113 ASP A N 1
ATOM 856 C CA . ASP A 1 113 ? -30.009 -13.233 -8.990 1.00 54.25 113 ASP A CA 1
ATOM 857 C C . ASP A 1 113 ? -29.467 -11.802 -8.727 1.00 54.25 113 ASP A C 1
ATOM 859 O O . ASP A 1 113 ? -28.768 -11.214 -9.561 1.00 54.25 113 ASP A O 1
ATOM 863 N N . SER A 1 114 ? -29.724 -11.239 -7.544 1.00 55.25 114 SER A N 1
ATOM 864 C CA . SER A 1 114 ? -29.261 -9.898 -7.154 1.00 55.25 114 SER A CA 1
ATOM 865 C C . SER A 1 114 ? -27.955 -9.895 -6.351 1.00 55.25 114 SER A C 1
ATOM 867 O O . SER A 1 114 ? -27.710 -8.959 -5.592 1.00 55.25 114 SER A O 1
ATOM 869 N N . LEU A 1 115 ? -27.109 -10.926 -6.470 1.00 56.84 115 LEU A N 1
ATOM 870 C CA . LEU A 1 115 ? -25.811 -10.894 -5.791 1.00 56.84 115 LEU A CA 1
ATOM 871 C C . LEU A 1 115 ? -24.968 -9.767 -6.386 1.00 56.84 115 LEU A C 1
ATOM 873 O O . LEU A 1 115 ? -24.729 -9.727 -7.603 1.00 56.84 115 LEU A O 1
ATOM 877 N N . THR A 1 116 ? -24.511 -8.868 -5.522 1.00 69.19 116 THR A N 1
ATOM 878 C CA . THR A 1 116 ? -23.566 -7.813 -5.881 1.00 69.19 116 THR A CA 1
ATOM 879 C C . THR A 1 116 ? -22.259 -8.442 -6.385 1.00 69.19 116 THR A C 1
ATOM 881 O O . THR A 1 116 ? -21.909 -9.557 -5.979 1.00 69.19 116 THR A O 1
ATOM 884 N N . PRO A 1 117 ? -21.484 -7.763 -7.249 1.00 70.38 117 PRO A N 1
ATOM 885 C CA . PRO A 1 117 ? -20.183 -8.274 -7.692 1.00 70.38 117 PRO A CA 1
ATOM 886 C C . PRO A 1 117 ? -19.247 -8.631 -6.522 1.00 70.38 117 PRO A C 1
ATOM 888 O O . PRO A 1 117 ? -18.482 -9.590 -6.590 1.00 70.38 117 PRO A O 1
ATOM 891 N N . ALA A 1 118 ? -19.342 -7.907 -5.401 1.00 69.88 118 ALA A N 1
ATOM 892 C CA . ALA A 1 118 ? -18.612 -8.219 -4.173 1.00 69.88 118 ALA A CA 1
ATOM 893 C C . ALA A 1 118 ? -19.050 -9.555 -3.540 1.00 69.88 118 ALA A C 1
ATOM 895 O O . ALA A 1 118 ? -18.202 -10.363 -3.167 1.00 69.88 118 ALA A O 1
ATOM 896 N N . GLU A 1 119 ? -20.353 -9.833 -3.477 1.00 71.62 119 GLU A N 1
ATOM 897 C CA . GLU A 1 119 ? -20.882 -11.097 -2.948 1.00 71.62 119 GLU A CA 1
ATOM 898 C C . GLU A 1 119 ? -20.599 -12.286 -3.874 1.00 71.62 119 GLU A C 1
ATOM 900 O O . GLU A 1 119 ? -20.346 -13.391 -3.392 1.00 71.62 119 GLU A O 1
ATOM 905 N N . ARG A 1 120 ? -20.587 -12.078 -5.200 1.00 70.56 120 ARG A N 1
ATOM 906 C CA . ARG A 1 120 ? -20.161 -13.113 -6.161 1.00 70.56 120 ARG A CA 1
ATOM 907 C C . ARG A 1 120 ? -18.679 -13.442 -5.986 1.00 70.56 120 ARG A C 1
ATOM 909 O O . ARG A 1 120 ? -18.324 -14.615 -5.978 1.00 70.56 120 ARG A O 1
ATOM 916 N N . ARG A 1 121 ? -17.827 -12.435 -5.754 1.00 73.81 121 ARG A N 1
ATOM 917 C CA . ARG A 1 121 ? -16.403 -12.639 -5.428 1.00 73.81 121 ARG A CA 1
ATOM 918 C C . ARG A 1 121 ? -16.186 -13.359 -4.108 1.00 73.81 121 ARG A C 1
ATOM 920 O O . ARG A 1 121 ? -15.350 -14.248 -4.058 1.00 73.81 121 ARG A O 1
ATOM 927 N N . ALA A 1 122 ? -16.947 -13.023 -3.070 1.00 69.50 122 ALA A N 1
ATOM 928 C CA . ALA A 1 122 ? -16.836 -13.682 -1.769 1.00 69.50 122 ALA A CA 1
ATOM 929 C C . ALA A 1 122 ? -17.219 -15.174 -1.814 1.00 69.50 122 ALA A C 1
ATOM 931 O O . ALA A 1 122 ? -16.747 -15.954 -0.993 1.00 69.50 122 ALA A O 1
ATOM 932 N N . LYS A 1 123 ? -18.066 -15.571 -2.774 1.00 69.75 123 LYS A N 1
ATOM 933 C CA . LYS A 1 123 ? -18.456 -16.970 -3.009 1.00 69.75 123 LYS A CA 1
ATOM 934 C C . LYS A 1 123 ? -17.513 -17.727 -3.945 1.00 69.75 123 LYS A C 1
ATOM 936 O O . LYS A 1 123 ? -17.608 -18.951 -4.014 1.00 69.75 123 LYS A O 1
ATOM 941 N N . LEU A 1 124 ? -16.643 -17.033 -4.680 1.00 71.62 124 LEU A N 1
ATOM 942 C CA . LEU A 1 124 ? -15.653 -17.683 -5.530 1.00 71.62 124 LEU A CA 1
ATOM 943 C C . LEU A 1 124 ? -14.522 -18.231 -4.667 1.00 71.62 124 LEU A C 1
ATOM 945 O O . LEU A 1 124 ? -13.903 -17.508 -3.888 1.00 71.62 124 LEU A O 1
ATOM 949 N N . ASP A 1 125 ? -14.217 -19.509 -4.857 1.00 73.62 125 ASP A N 1
ATOM 950 C CA . ASP A 1 125 ? -13.018 -20.099 -4.288 1.00 73.62 125 ASP A CA 1
ATOM 951 C C . ASP A 1 125 ? -11.793 -19.622 -5.081 1.00 73.62 125 ASP A C 1
ATOM 953 O O . ASP A 1 125 ? -11.395 -20.215 -6.088 1.00 73.62 125 ASP A O 1
ATOM 957 N N . ILE A 1 126 ? -11.197 -18.523 -4.613 1.00 69.94 126 ILE A N 1
ATOM 958 C CA . ILE A 1 126 ? -10.002 -17.888 -5.191 1.00 69.94 126 ILE A CA 1
ATOM 959 C C . ILE A 1 126 ? -8.841 -18.893 -5.321 1.00 69.94 126 ILE A C 1
ATOM 961 O O . ILE A 1 126 ? -7.982 -18.727 -6.188 1.00 69.94 126 ILE A O 1
ATOM 965 N N . THR A 1 127 ? -8.818 -19.967 -4.519 1.00 67.06 127 THR A N 1
ATOM 966 C CA . THR A 1 127 ? -7.754 -20.983 -4.562 1.00 67.06 127 THR A CA 1
ATOM 967 C C . THR A 1 127 ? -7.808 -21.875 -5.807 1.00 67.06 127 THR A C 1
ATOM 969 O O . THR A 1 127 ? -6.790 -22.454 -6.193 1.00 67.06 127 THR A O 1
ATOM 972 N N . THR A 1 128 ? -8.962 -21.943 -6.480 1.00 76.25 128 THR A N 1
ATOM 973 C CA . THR A 1 128 ? -9.134 -22.686 -7.742 1.00 76.25 128 THR A CA 1
ATOM 974 C C . THR A 1 128 ? -8.659 -21.901 -8.965 1.00 76.25 128 THR A C 1
ATOM 976 O O . THR A 1 128 ? -8.301 -22.486 -9.991 1.00 76.25 128 THR A O 1
ATOM 979 N N . GLU A 1 129 ? -8.595 -20.576 -8.844 1.00 79.50 129 GLU A N 1
ATOM 980 C CA . GLU A 1 129 ? -8.199 -19.669 -9.911 1.00 79.50 129 GLU A CA 1
ATOM 981 C C . GLU A 1 129 ? -6.671 -19.568 -10.007 1.00 79.50 129 GLU A C 1
ATOM 983 O O . GLU A 1 129 ? -5.944 -19.599 -9.011 1.00 79.50 129 GLU A O 1
ATOM 988 N N . ARG A 1 130 ? -6.144 -19.433 -11.231 1.00 78.69 130 ARG A N 1
ATOM 989 C CA . ARG A 1 130 ? -4.691 -19.386 -11.480 1.00 78.69 130 ARG A CA 1
ATOM 990 C C . ARG A 1 130 ? -4.277 -18.183 -12.323 1.00 78.69 130 ARG A C 1
ATOM 992 O O . ARG A 1 130 ? -5.016 -17.709 -13.190 1.00 78.69 130 ARG A O 1
ATOM 999 N N . GLY A 1 131 ? -3.048 -17.721 -12.097 1.00 83.31 131 GLY A N 1
ATOM 1000 C CA . GLY A 1 131 ? -2.391 -16.683 -12.892 1.00 83.31 131 GLY A CA 1
ATOM 1001 C C . GLY A 1 131 ? -3.127 -15.342 -12.881 1.00 83.31 131 GLY A C 1
ATOM 1002 O O . GLY A 1 131 ? -3.705 -14.935 -11.878 1.00 83.31 131 GLY A O 1
ATOM 1003 N N . CYS A 1 132 ? -3.140 -14.655 -14.028 1.00 84.31 132 CYS A N 1
ATOM 1004 C CA . CYS A 1 132 ? -3.652 -13.285 -14.150 1.00 84.31 132 CYS A CA 1
ATOM 1005 C C . CYS A 1 132 ? -5.105 -13.113 -13.670 1.00 84.31 132 CYS A C 1
ATOM 1007 O O . CYS A 1 132 ? -5.466 -12.036 -13.210 1.00 84.31 132 CYS A O 1
ATOM 1009 N N . ARG A 1 133 ? -5.941 -14.152 -13.780 1.00 87.19 133 ARG A N 1
ATOM 1010 C CA . ARG A 1 133 ? -7.340 -14.106 -13.337 1.00 87.19 133 ARG A CA 1
ATOM 1011 C C . ARG A 1 133 ? -7.441 -14.053 -11.812 1.00 87.19 133 ARG A C 1
ATOM 1013 O O . ARG A 1 133 ? -8.105 -13.161 -11.293 1.00 87.19 133 ARG A O 1
ATOM 1020 N N . ARG A 1 134 ? -6.702 -14.924 -11.113 1.00 87.19 134 ARG A N 1
ATOM 1021 C CA . ARG A 1 134 ? -6.577 -14.891 -9.648 1.00 87.19 134 ARG A CA 1
ATOM 1022 C C . ARG A 1 134 ? -6.070 -13.534 -9.174 1.00 87.19 134 ARG A C 1
ATOM 1024 O O . ARG A 1 134 ? -6.701 -12.924 -8.322 1.00 87.19 134 ARG A O 1
ATOM 1031 N N . MET A 1 135 ? -4.992 -13.037 -9.782 1.00 85.31 135 MET A N 1
ATOM 1032 C CA . MET A 1 135 ? -4.409 -11.751 -9.392 1.00 85.31 135 MET A CA 1
ATOM 1033 C C . MET A 1 135 ? -5.420 -10.600 -9.510 1.00 85.31 135 MET A C 1
ATOM 1035 O O . MET A 1 135 ? -5.502 -9.752 -8.629 1.00 85.31 135 MET A O 1
ATOM 1039 N N . ILE A 1 136 ? -6.219 -10.559 -10.586 1.00 88.75 136 ILE A N 1
ATOM 1040 C CA . ILE A 1 136 ? -7.245 -9.517 -10.744 1.00 88.75 136 ILE A CA 1
ATOM 1041 C C . ILE A 1 136 ? -8.274 -9.601 -9.617 1.00 88.75 136 ILE A C 1
ATOM 1043 O O . ILE A 1 136 ? -8.621 -8.565 -9.064 1.00 88.75 136 ILE A O 1
ATOM 1047 N N . LEU A 1 137 ? -8.739 -10.800 -9.262 1.00 87.69 137 LEU A N 1
ATOM 1048 C CA . LEU A 1 137 ? -9.734 -10.994 -8.204 1.00 87.69 137 LEU A CA 1
ATOM 1049 C C . LEU A 1 137 ? -9.197 -10.625 -6.819 1.00 87.69 137 LEU A C 1
ATOM 1051 O O . LEU A 1 137 ? -9.875 -9.920 -6.072 1.00 87.69 137 LEU A O 1
ATOM 1055 N N . GLU A 1 138 ? -7.974 -11.058 -6.516 1.00 86.50 138 GLU A N 1
ATOM 1056 C CA . GLU A 1 138 ? -7.283 -10.830 -5.245 1.00 86.50 138 GLU A CA 1
ATOM 1057 C C . GLU A 1 138 ? -7.073 -9.331 -4.984 1.00 86.50 138 GLU A C 1
ATOM 1059 O O . GLU A 1 138 ? -7.361 -8.832 -3.895 1.00 86.50 138 GLU A O 1
ATOM 1064 N N . TYR A 1 139 ? -6.696 -8.577 -6.022 1.00 88.00 139 TYR A N 1
ATOM 1065 C CA . TYR A 1 139 ? -6.427 -7.142 -5.911 1.00 88.00 139 TYR A CA 1
ATOM 1066 C C . TYR A 1 139 ? -7.571 -6.240 -6.391 1.00 88.00 139 TYR A C 1
ATOM 1068 O O . TYR A 1 139 ? -7.415 -5.015 -6.396 1.00 88.00 139 TYR A O 1
ATOM 1076 N N . TRP A 1 140 ? -8.738 -6.783 -6.762 1.00 90.19 140 TRP A N 1
ATOM 1077 C CA . TRP A 1 140 ? -9.826 -5.967 -7.319 1.00 90.19 140 TRP A CA 1
ATOM 1078 C C . TRP A 1 140 ? -10.305 -4.887 -6.349 1.00 90.19 140 TRP A C 1
ATOM 1080 O O . TRP A 1 140 ? -10.542 -3.762 -6.767 1.00 90.19 140 TRP A O 1
ATOM 1090 N N . ASN A 1 141 ? -10.367 -5.177 -5.046 1.00 86.50 141 ASN A N 1
ATOM 1091 C CA . ASN A 1 141 ? -10.755 -4.177 -4.041 1.00 86.50 141 ASN A CA 1
ATOM 1092 C C . ASN A 1 141 ? -9.810 -2.963 -4.039 1.00 86.50 141 ASN A C 1
ATOM 1094 O O . ASN A 1 141 ? -10.236 -1.831 -3.815 1.00 86.50 141 ASN A O 1
ATOM 1098 N N . ILE A 1 142 ? -8.522 -3.185 -4.316 1.00 85.06 142 ILE A N 1
ATOM 1099 C CA . ILE A 1 142 ? -7.522 -2.120 -4.427 1.00 85.06 142 ILE A CA 1
ATOM 1100 C C . ILE A 1 142 ? -7.723 -1.350 -5.735 1.00 85.06 142 ILE A C 1
ATOM 1102 O O . ILE A 1 142 ? -7.710 -0.118 -5.733 1.00 85.06 142 ILE A O 1
ATOM 1106 N N . VAL A 1 143 ? -7.945 -2.066 -6.841 1.00 88.50 143 VAL A N 1
ATOM 1107 C CA . VAL A 1 143 ? -8.226 -1.469 -8.155 1.00 88.50 143 VAL A CA 1
ATOM 1108 C C . VAL A 1 143 ? -9.470 -0.579 -8.091 1.00 88.50 143 VAL A C 1
ATOM 1110 O O . VAL A 1 143 ? -9.408 0.578 -8.498 1.00 88.50 143 VAL A O 1
ATOM 1113 N N . GLU A 1 144 ? -10.563 -1.082 -7.526 1.00 88.81 144 GLU A N 1
ATOM 1114 C CA . GLU A 1 144 ? -11.836 -0.378 -7.381 1.00 88.81 144 GLU A CA 1
ATOM 1115 C C . GLU A 1 144 ? -11.694 0.866 -6.496 1.00 88.81 144 GLU A C 1
ATOM 1117 O O . GLU A 1 144 ? -12.171 1.940 -6.854 1.00 88.81 144 GLU A O 1
ATOM 1122 N N . LYS A 1 145 ? -10.946 0.770 -5.392 1.00 86.25 145 LYS A N 1
ATOM 1123 C CA . LYS A 1 145 ? -10.683 1.910 -4.503 1.00 86.25 145 LYS A CA 1
ATOM 1124 C C . LYS A 1 145 ? -9.854 3.020 -5.159 1.00 86.25 145 LYS A C 1
ATOM 1126 O O . LYS A 1 145 ? -10.017 4.184 -4.799 1.00 86.25 145 LYS A O 1
ATOM 1131 N N . LEU A 1 146 ? -8.939 2.682 -6.070 1.00 83.44 146 LEU A N 1
ATOM 1132 C CA . LEU A 1 146 ? -8.009 3.644 -6.680 1.00 83.44 146 LEU A CA 1
ATOM 1133 C C . LEU A 1 146 ? -8.488 4.202 -8.022 1.00 83.44 146 LEU A C 1
ATOM 1135 O O . LEU A 1 146 ? -8.202 5.354 -8.347 1.00 83.44 146 LEU A O 1
ATOM 1139 N N . HIS A 1 147 ? -9.163 3.381 -8.818 1.00 87.56 147 HIS A N 1
ATOM 1140 C CA . HIS A 1 147 ? -9.527 3.693 -10.200 1.00 87.56 147 HIS A CA 1
ATOM 1141 C C . HIS A 1 147 ? -11.033 3.605 -10.463 1.00 87.56 147 HIS A C 1
ATOM 1143 O O . HIS A 1 147 ? -11.479 3.982 -11.546 1.00 87.56 147 HIS A O 1
ATOM 1149 N N . GLY A 1 148 ? -11.816 3.170 -9.473 1.00 85.25 148 GLY A N 1
ATOM 1150 C CA . GLY A 1 148 ? -13.255 2.995 -9.589 1.00 85.25 148 GLY A CA 1
ATOM 1151 C C . GLY A 1 148 ? -13.659 1.689 -10.287 1.00 85.25 148 GLY A C 1
ATOM 1152 O O . GLY A 1 148 ? -12.809 0.935 -10.769 1.00 85.25 148 GLY A O 1
ATOM 1153 N N . PRO A 1 149 ? -14.973 1.424 -10.376 1.00 85.56 149 PRO A N 1
ATOM 1154 C CA . PRO A 1 149 ? -15.523 0.215 -11.002 1.00 85.56 149 PRO A CA 1
ATOM 1155 C C . PRO A 1 149 ? -15.179 0.105 -12.500 1.00 85.56 149 PRO A C 1
ATOM 1157 O O . PRO A 1 149 ? -14.991 -0.984 -13.040 1.00 85.56 149 PRO A O 1
ATOM 1160 N N . SER A 1 150 ? -15.006 1.239 -13.182 1.00 88.88 150 SER A N 1
ATOM 1161 C CA . SER A 1 150 ? -14.701 1.312 -14.614 1.00 88.88 150 SER A CA 1
ATOM 1162 C C . SER A 1 150 ? -13.205 1.224 -14.944 1.00 88.88 150 SER A C 1
ATOM 1164 O O . SER A 1 150 ? -12.796 1.675 -16.015 1.00 88.88 150 SER A O 1
ATOM 1166 N N . ALA A 1 151 ? -12.376 0.682 -14.045 1.00 88.94 151 ALA A N 1
ATOM 1167 C CA . ALA A 1 151 ? -10.928 0.633 -14.233 1.00 88.94 151 ALA A CA 1
ATOM 1168 C C . ALA A 1 151 ? -10.533 -0.050 -15.557 1.00 88.94 151 ALA A C 1
ATOM 1170 O O . ALA A 1 151 ? -11.072 -1.099 -15.926 1.00 88.94 151 ALA A O 1
ATOM 1171 N N . ASP A 1 152 ? -9.588 0.539 -16.288 1.00 90.56 152 ASP A N 1
ATOM 1172 C CA . ASP A 1 152 ? -9.107 -0.008 -17.555 1.00 90.56 152 ASP A CA 1
ATOM 1173 C C . ASP A 1 152 ? -7.985 -1.045 -17.353 1.00 90.56 152 ASP A C 1
ATOM 1175 O O . ASP A 1 152 ? -7.377 -1.176 -16.287 1.00 90.56 152 ASP A O 1
ATOM 1179 N N . GLY A 1 153 ? -7.663 -1.800 -18.407 1.00 87.88 153 GLY A N 1
ATOM 1180 C CA . GLY A 1 153 ? -6.623 -2.829 -18.324 1.00 87.88 153 GLY A CA 1
ATOM 1181 C C . GLY A 1 153 ? -5.221 -2.288 -18.000 1.00 87.88 153 GLY A C 1
ATOM 1182 O O . GLY A 1 153 ? -4.391 -3.035 -17.482 1.00 87.88 153 GLY A O 1
ATOM 1183 N N . ARG A 1 154 ? -4.926 -1.008 -18.273 1.00 88.88 154 ARG A N 1
ATOM 1184 C CA . ARG A 1 154 ? -3.622 -0.395 -17.959 1.00 88.88 154 ARG A CA 1
ATOM 1185 C C . ARG A 1 154 ? -3.529 -0.055 -16.475 1.00 88.88 154 ARG A C 1
ATOM 1187 O O . ARG A 1 154 ? -2.486 -0.301 -15.869 1.00 88.88 154 ARG A O 1
ATOM 1194 N N . GLN A 1 155 ? -4.603 0.482 -15.909 1.00 90.12 155 GLN A N 1
ATOM 1195 C CA . GLN A 1 155 ? -4.767 0.775 -14.490 1.00 90.12 155 GLN A CA 1
ATOM 1196 C C . GLN A 1 155 ? -4.689 -0.510 -13.669 1.00 90.12 155 GLN A C 1
ATOM 1198 O O . GLN A 1 155 ? -3.850 -0.611 -12.776 1.00 90.12 155 GLN A O 1
ATOM 1203 N N . VAL A 1 156 ? -5.456 -1.532 -14.057 1.00 90.19 156 VAL A N 1
ATOM 1204 C CA . VAL A 1 156 ? -5.426 -2.857 -13.420 1.00 90.19 156 VAL A CA 1
ATOM 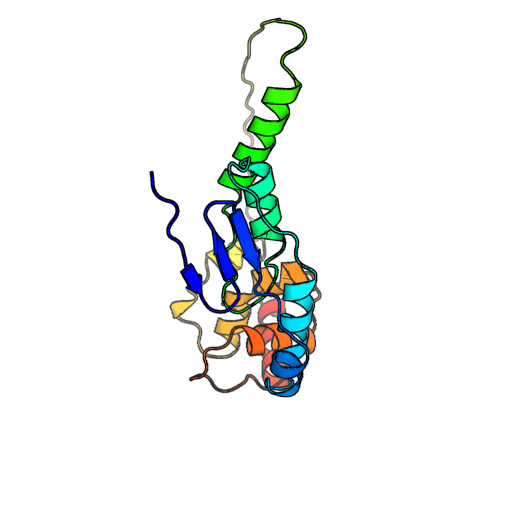1205 C C . VAL A 1 156 ? -4.012 -3.431 -13.476 1.00 90.19 156 VAL A C 1
ATOM 1207 O O . VAL A 1 156 ? -3.439 -3.764 -12.444 1.00 90.19 156 VAL A O 1
ATOM 1210 N N . ARG A 1 157 ? -3.380 -3.452 -14.658 1.00 90.06 157 ARG A N 1
ATOM 1211 C CA . ARG A 1 157 ? -2.007 -3.958 -14.815 1.00 90.06 157 ARG A CA 1
ATOM 1212 C C . ARG A 1 157 ? -0.995 -3.216 -13.943 1.00 90.06 157 ARG A C 1
ATOM 1214 O O . ARG A 1 157 ? -0.049 -3.840 -13.477 1.00 90.06 157 ARG A O 1
ATOM 1221 N N . ARG A 1 158 ? -1.150 -1.906 -13.738 1.00 88.69 158 ARG A N 1
ATOM 1222 C CA . ARG A 1 158 ? -0.248 -1.130 -12.875 1.00 88.69 158 ARG A CA 1
ATOM 1223 C C . ARG A 1 158 ? -0.314 -1.612 -11.427 1.00 88.69 158 ARG A C 1
ATOM 1225 O O . ARG A 1 158 ? 0.734 -1.730 -10.805 1.00 88.69 158 ARG A O 1
ATOM 1232 N N . ILE A 1 159 ? -1.511 -1.919 -10.930 1.00 88.12 159 ILE A N 1
ATOM 1233 C CA . ILE A 1 159 ? -1.695 -2.499 -9.594 1.00 88.12 159 ILE A CA 1
ATOM 1234 C C . ILE A 1 159 ? -1.125 -3.917 -9.550 1.00 88.12 159 ILE A C 1
ATOM 1236 O O . ILE A 1 159 ? -0.325 -4.215 -8.675 1.00 88.12 159 ILE A O 1
ATOM 1240 N N . LEU A 1 160 ? -1.413 -4.754 -10.550 1.00 88.44 160 LEU A N 1
ATOM 1241 C CA . LEU A 1 160 ? -0.865 -6.114 -10.586 1.00 88.44 160 LEU A CA 1
ATOM 1242 C C . LEU A 1 160 ? 0.668 -6.139 -10.630 1.00 88.44 160 LEU A C 1
ATOM 1244 O O . LEU A 1 160 ? 1.282 -6.991 -10.013 1.00 88.44 160 LEU A O 1
ATOM 1248 N N . LEU A 1 161 ? 1.309 -5.215 -11.350 1.00 85.19 161 LEU A N 1
ATOM 1249 C CA . LEU A 1 161 ? 2.774 -5.124 -11.393 1.00 85.19 161 LEU A CA 1
ATOM 1250 C C . LEU A 1 161 ? 3.394 -4.636 -10.087 1.00 85.19 161 LEU A C 1
ATOM 1252 O O . LEU A 1 161 ? 4.567 -4.900 -9.849 1.00 85.19 161 LEU A O 1
ATOM 1256 N N . ARG A 1 162 ? 2.630 -3.878 -9.304 1.00 84.44 162 ARG A N 1
ATOM 1257 C CA . ARG A 1 162 ? 3.053 -3.340 -8.019 1.00 84.44 162 ARG A CA 1
ATOM 1258 C C . ARG A 1 162 ? 2.953 -4.391 -6.916 1.00 84.44 162 ARG A C 1
ATOM 1260 O O . ARG A 1 162 ? 3.830 -4.438 -6.068 1.00 84.44 162 ARG A O 1
ATOM 1267 N N . GLU A 1 163 ? 1.889 -5.187 -6.950 1.00 80.00 163 GLU A N 1
ATOM 1268 C CA . GLU A 1 163 ? 1.556 -6.153 -5.899 1.00 80.00 163 GLU A CA 1
ATOM 1269 C C . GLU A 1 163 ? 2.008 -7.587 -6.227 1.00 80.00 163 GLU A C 1
ATOM 1271 O O . GLU A 1 163 ? 1.865 -8.467 -5.388 1.00 80.00 163 GLU A O 1
ATOM 1276 N N . LYS A 1 164 ? 2.542 -7.853 -7.431 1.00 79.88 164 LYS A N 1
ATOM 1277 C CA . LYS A 1 164 ? 3.055 -9.188 -7.778 1.00 79.88 164 LYS A CA 1
ATOM 1278 C C . LYS A 1 164 ? 4.253 -9.571 -6.911 1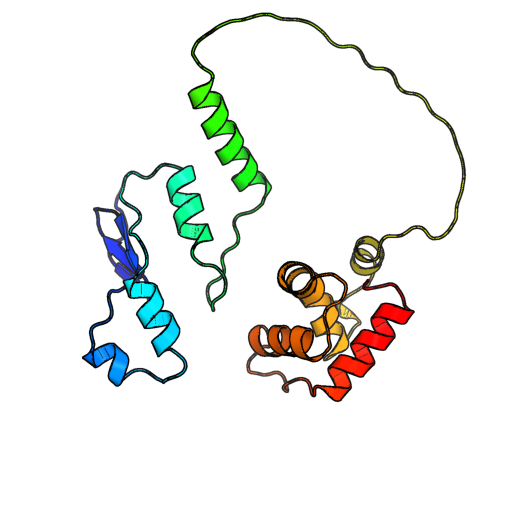.00 79.88 164 LYS A C 1
ATOM 1280 O O . LYS A 1 164 ? 5.135 -8.747 -6.663 1.00 79.88 164 LYS A O 1
ATOM 1285 N N . ASP A 1 165 ? 4.364 -10.863 -6.638 1.00 71.06 165 ASP A N 1
ATOM 1286 C CA . ASP A 1 165 ? 5.598 -11.439 -6.125 1.00 71.06 165 ASP A CA 1
ATOM 1287 C C . ASP A 1 165 ? 6.715 -11.379 -7.186 1.00 71.06 165 ASP A C 1
ATOM 1289 O O . ASP A 1 165 ? 6.490 -11.424 -8.408 1.00 71.06 165 ASP A O 1
ATOM 1293 N N . GLU A 1 166 ? 7.965 -11.266 -6.731 1.00 70.69 166 GLU A N 1
ATOM 1294 C CA . GLU A 1 166 ? 9.136 -11.235 -7.620 1.00 70.69 166 GLU A CA 1
ATOM 1295 C C . GLU A 1 166 ? 9.283 -12.527 -8.440 1.00 70.69 166 GLU A C 1
ATOM 1297 O O . GLU A 1 166 ? 9.800 -12.488 -9.557 1.00 70.69 166 GLU A O 1
ATOM 1302 N N . SER A 1 167 ? 8.760 -13.644 -7.927 1.00 66.94 167 SER A N 1
ATOM 1303 C CA . SER A 1 167 ? 8.763 -14.962 -8.569 1.00 66.94 167 SER A CA 1
ATOM 1304 C C . SER A 1 167 ? 7.730 -15.114 -9.694 1.00 66.94 167 SER A C 1
ATOM 1306 O O . SER A 1 167 ? 7.852 -16.031 -10.509 1.00 66.94 167 SER A O 1
ATOM 1308 N N . GLU A 1 168 ? 6.733 -14.225 -9.784 1.00 72.31 168 GLU A N 1
ATOM 1309 C CA . GLU A 1 168 ? 5.672 -14.321 -10.785 1.00 72.31 168 GLU A CA 1
ATOM 1310 C C . GLU A 1 168 ? 5.971 -13.522 -12.061 1.00 72.31 168 GLU A C 1
ATOM 1312 O O . GLU A 1 168 ? 6.433 -12.368 -12.055 1.00 72.31 168 GLU A O 1
ATOM 1317 N N . ALA A 1 169 ? 5.645 -14.143 -13.198 1.00 75.88 169 ALA A N 1
ATOM 1318 C CA . ALA A 1 169 ? 5.764 -13.525 -14.509 1.00 75.88 169 ALA A CA 1
ATOM 1319 C C . ALA A 1 169 ? 4.839 -12.304 -14.621 1.00 75.88 169 ALA A C 1
ATOM 1321 O O . ALA A 1 169 ? 3.643 -12.367 -14.336 1.00 75.88 169 ALA A O 1
ATOM 1322 N N . ALA A 1 170 ? 5.393 -11.184 -15.087 1.00 77.94 170 ALA A N 1
ATOM 1323 C CA . ALA A 1 170 ? 4.649 -9.942 -15.244 1.00 77.94 170 ALA A CA 1
ATOM 1324 C C . ALA A 1 170 ? 3.442 -10.128 -16.189 1.00 77.94 170 ALA A C 1
ATOM 1326 O O . ALA A 1 170 ? 3.626 -10.534 -17.343 1.00 77.94 170 ALA A O 1
ATOM 1327 N N . PRO A 1 171 ? 2.212 -9.778 -15.766 1.00 84.31 171 PRO A N 1
ATOM 1328 C CA . PRO A 1 171 ? 1.041 -9.952 -16.608 1.00 84.31 171 PRO A CA 1
ATOM 1329 C C . PRO A 1 171 ? 1.115 -9.046 -17.845 1.00 84.31 171 PRO A C 1
ATOM 1331 O O . PRO A 1 171 ? 1.354 -7.831 -17.777 1.00 84.31 171 PRO A O 1
ATOM 1334 N N . VAL A 1 172 ? 0.909 -9.650 -19.015 1.00 91.06 172 VAL A N 1
ATOM 1335 C CA . VAL A 1 172 ? 0.870 -8.945 -20.301 1.00 91.06 172 VAL A CA 1
ATOM 1336 C C . VAL A 1 172 ? -0.431 -8.150 -20.394 1.00 91.06 172 VAL A C 1
ATOM 1338 O O . VAL A 1 172 ? -1.498 -8.662 -20.067 1.00 91.06 172 VAL A O 1
ATOM 1341 N N . LEU A 1 173 ? -0.367 -6.904 -20.879 1.00 88.19 173 LEU A N 1
ATOM 1342 C CA . LEU A 1 173 ? -1.532 -6.008 -20.953 1.00 88.19 173 LEU A CA 1
ATOM 1343 C C . LEU A 1 173 ? -2.725 -6.631 -21.689 1.00 88.19 173 LEU A C 1
ATOM 1345 O O . LEU A 1 173 ? -3.850 -6.533 -21.211 1.00 88.19 173 LEU A O 1
ATOM 1349 N N . LYS A 1 174 ? -2.471 -7.321 -22.805 1.00 91.88 174 LYS A N 1
ATOM 1350 C CA . LYS A 1 174 ? -3.509 -8.024 -23.568 1.00 91.88 174 LYS A CA 1
ATOM 1351 C C . LYS A 1 174 ? -4.195 -9.114 -22.734 1.00 91.88 174 LYS A C 1
ATOM 1353 O O . LYS A 1 174 ? -5.411 -9.243 -22.779 1.00 91.88 174 LYS A O 1
ATOM 1358 N N . THR A 1 175 ? -3.432 -9.857 -21.932 1.00 91.38 175 THR A N 1
ATOM 1359 C CA . THR A 1 175 ? -3.971 -10.881 -21.026 1.00 91.38 175 THR A CA 1
ATOM 1360 C C . THR A 1 175 ? -4.840 -10.256 -19.942 1.00 91.38 175 THR A C 1
ATOM 1362 O O . THR A 1 175 ? -5.941 -10.741 -19.703 1.00 91.38 175 THR A O 1
ATOM 1365 N N . VAL A 1 176 ? -4.390 -9.148 -19.341 1.00 90.50 176 VAL A N 1
ATOM 1366 C CA . VAL A 1 176 ? -5.172 -8.408 -18.337 1.00 90.50 176 VAL A CA 1
ATOM 1367 C C . VAL A 1 176 ? -6.490 -7.924 -18.933 1.00 90.50 176 VAL A C 1
ATOM 1369 O O . VAL A 1 176 ? -7.536 -8.147 -18.342 1.00 90.50 176 VAL A O 1
ATOM 1372 N N . GLN A 1 177 ? -6.460 -7.314 -20.120 1.00 92.62 177 GLN A N 1
ATOM 1373 C CA . GLN A 1 177 ? -7.663 -6.825 -20.801 1.00 92.62 177 GLN A CA 1
ATOM 1374 C C . GLN A 1 177 ? -8.652 -7.952 -21.119 1.00 92.62 177 GLN A C 1
ATOM 1376 O O . GLN A 1 177 ? -9.843 -7.801 -20.855 1.00 92.62 177 GLN A O 1
ATOM 1381 N N . ASN A 1 178 ? -8.163 -9.087 -21.629 1.00 91.94 178 ASN A N 1
ATOM 1382 C CA . ASN A 1 178 ? -9.006 -10.245 -21.920 1.00 91.94 178 ASN A CA 1
ATOM 1383 C C . ASN A 1 178 ? -9.663 -10.792 -20.644 1.00 91.94 178 ASN A C 1
ATOM 1385 O O . ASN A 1 178 ? -10.872 -11.001 -20.619 1.00 91.94 178 ASN A O 1
ATOM 1389 N N . LYS A 1 179 ? -8.890 -10.966 -19.564 1.00 91.88 179 LYS A N 1
ATOM 1390 C CA . LYS A 1 179 ? -9.416 -11.473 -18.287 1.00 91.88 179 LYS A CA 1
ATOM 1391 C C . LYS A 1 179 ? -10.357 -10.495 -17.595 1.00 91.88 179 LYS A C 1
ATOM 1393 O O . LYS A 1 179 ? -11.342 -10.921 -17.008 1.00 91.88 179 LYS A O 1
ATOM 1398 N N . LEU A 1 180 ? -10.112 -9.196 -17.719 1.00 91.44 180 LEU A N 1
ATOM 1399 C CA . LEU A 1 180 ? -11.022 -8.162 -17.234 1.00 91.44 180 LEU A CA 1
ATOM 1400 C C . LEU A 1 180 ? -12.385 -8.235 -17.942 1.00 91.44 180 LEU A C 1
ATOM 1402 O O . LEU A 1 180 ? -13.421 -8.131 -17.294 1.00 91.44 180 LEU A O 1
ATOM 1406 N N . ALA A 1 181 ? -12.390 -8.430 -19.265 1.00 90.94 181 ALA A N 1
ATOM 1407 C CA . ALA A 1 181 ? -13.620 -8.568 -20.041 1.00 90.94 181 ALA A CA 1
ATOM 1408 C C . ALA A 1 181 ? -14.404 -9.836 -19.661 1.00 90.94 181 ALA A C 1
ATOM 1410 O O . ALA A 1 181 ? -15.619 -9.763 -19.489 1.00 90.94 181 ALA A O 1
ATOM 1411 N N . GLU A 1 182 ? -13.710 -10.965 -19.471 1.00 91.19 182 GLU A N 1
ATOM 1412 C CA . GLU A 1 182 ? -14.313 -12.208 -18.966 1.00 91.19 182 GLU A CA 1
ATOM 1413 C C . GLU A 1 182 ? -14.987 -11.980 -17.600 1.00 91.19 182 GLU A C 1
ATOM 1415 O O . GLU A 1 182 ? -16.187 -12.203 -17.458 1.00 91.19 182 GLU A O 1
ATOM 1420 N N . LEU A 1 183 ? -14.259 -11.433 -16.622 1.00 89.44 183 LEU A N 1
ATOM 1421 C CA . LEU A 1 183 ? -14.775 -11.211 -15.264 1.00 89.44 183 LEU A CA 1
ATOM 1422 C C . LEU A 1 183 ? -15.974 -10.248 -15.210 1.00 89.44 183 LEU A C 1
ATOM 1424 O O . LEU A 1 183 ? -16.877 -10.432 -14.391 1.00 89.44 183 LEU A O 1
ATOM 1428 N N . ARG A 1 184 ? -16.010 -9.243 -16.095 1.00 90.56 184 ARG A N 1
ATOM 1429 C CA . ARG A 1 184 ? -17.170 -8.351 -16.263 1.00 90.56 184 ARG A CA 1
ATOM 1430 C C . ARG A 1 184 ? -18.371 -9.071 -16.856 1.00 90.56 184 ARG A C 1
ATOM 1432 O O . ARG A 1 184 ? -19.489 -8.893 -16.385 1.00 90.56 184 ARG A O 1
ATOM 1439 N N . SER A 1 185 ? -18.146 -9.910 -17.867 1.00 88.31 185 SER A N 1
ATOM 1440 C CA . SER A 1 185 ? -19.216 -10.710 -18.477 1.00 88.31 185 SER A CA 1
ATOM 1441 C C . SER A 1 185 ? -19.848 -11.685 -17.476 1.00 88.31 185 SER A C 1
ATOM 1443 O O . SER A 1 185 ? -21.056 -11.906 -17.498 1.00 88.31 185 SER A O 1
ATOM 1445 N N . GLU A 1 186 ? -19.046 -12.178 -16.531 1.00 86.69 186 GLU A N 1
ATOM 1446 C CA . GLU A 1 186 ? -19.474 -13.042 -15.429 1.00 86.69 186 GLU A CA 1
ATOM 1447 C C . GLU A 1 186 ? -20.093 -12.267 -14.250 1.00 86.69 186 GLU A C 1
ATOM 1449 O O . GLU A 1 186 ? -20.545 -12.874 -13.278 1.00 86.69 186 GLU A O 1
ATOM 1454 N N . LYS A 1 187 ? -20.128 -10.926 -14.317 1.00 85.75 187 LYS A N 1
ATOM 1455 C CA . LYS A 1 187 ? -20.611 -10.019 -13.257 1.00 85.75 187 LYS A CA 1
ATOM 1456 C C . LYS A 1 187 ? -19.882 -10.185 -11.917 1.00 85.75 187 LYS A C 1
ATOM 1458 O O . LYS A 1 187 ? -20.416 -9.844 -10.862 1.00 85.75 187 LYS A O 1
ATOM 1463 N N . VAL A 1 188 ? -18.663 -10.717 -11.951 1.00 84.44 188 VAL A N 1
ATOM 1464 C CA . VAL A 1 188 ? -17.801 -10.897 -10.774 1.00 84.44 188 VAL A CA 1
ATOM 1465 C C . VAL A 1 188 ? -17.158 -9.567 -10.382 1.00 84.44 188 VAL A C 1
ATOM 1467 O O . VAL A 1 188 ? -16.914 -9.291 -9.210 1.00 84.44 188 VAL A O 1
ATOM 1470 N N . ILE A 1 189 ? -16.929 -8.707 -11.368 1.00 84.69 189 ILE A N 1
ATOM 1471 C CA . ILE A 1 189 ? -16.499 -7.325 -11.182 1.00 84.69 189 ILE A CA 1
ATOM 1472 C C . ILE A 1 189 ? -17.448 -6.385 -11.944 1.00 84.69 189 ILE A C 1
ATOM 1474 O O . ILE A 1 189 ? -18.072 -6.841 -12.908 1.00 84.69 189 ILE A O 1
ATOM 1478 N N . PRO A 1 190 ? -17.578 -5.116 -11.516 1.00 79.81 190 PRO A N 1
ATOM 1479 C CA . PRO A 1 190 ? -18.391 -4.109 -12.199 1.00 79.81 190 PRO A CA 1
ATOM 1480 C C . PRO A 1 190 ? -17.996 -3.836 -13.661 1.00 79.81 190 PRO A C 1
ATOM 1482 O O . PRO A 1 190 ? -16.785 -3.882 -14.007 1.00 79.81 190 PRO A O 1
#

Secondary structure (DSSP, 8-state):
-----EEETTEEEETTEEEE----HHHHHHS-TTTHHHHHHHHHPPPEESS--HHHHHHHHHH--SSTT-PPPPHHHHHHHHHHHHHHHS-SS-----------------------HHHHHHHS-GGG--THHHHHHHHHHHHHHHH-TT--HHHHHHHHHHHS-TTSPPPPHHHHHHHHHHHHHTTS--

Sequence (190 aa):
TGVGLGNYTHYLVEESGVSFVNWDEQALISAPRAWQPNMLRDNEMPSLPFPCTPTQLLQFVNILRVGVHAFTVPEAFQRAVTESAQATSSNTSGASENAAPEVKPDSDDEQGDSLTPAERRAKLDITTERGCRRMILEYWNIVEKLHGPSADGRQVRRILLREKDESEAAPVLKTVQNKLAELRSEKVIP